Protein AF-V5GXL4-F1 (afdb_monomer)

Structure (mmCIF, N/CA/C/O backbone):
data_AF-V5GXL4-F1
#
_entry.id   AF-V5GXL4-F1
#
loop_
_atom_site.group_PDB
_atom_site.id
_atom_site.type_symbol
_atom_site.label_atom_id
_atom_site.label_alt_id
_atom_site.label_comp_id
_atom_site.label_asym_id
_atom_site.label_entity_id
_atom_site.label_seq_id
_atom_site.pdbx_PDB_ins_code
_atom_site.Cartn_x
_atom_site.Cartn_y
_atom_site.Cartn_z
_atom_site.occupancy
_atom_site.B_iso_or_equiv
_atom_site.auth_seq_id
_atom_site.auth_comp_id
_atom_site.auth_asym_id
_atom_site.auth_atom_id
_atom_site.pdbx_PDB_model_num
ATOM 1 N N . MET A 1 1 ? 7.550 2.258 -27.090 1.00 61.56 1 MET A N 1
ATOM 2 C CA . MET A 1 1 ? 8.839 1.876 -26.472 1.00 61.56 1 MET A CA 1
ATOM 3 C C . MET A 1 1 ? 8.806 1.934 -24.947 1.00 61.56 1 MET A C 1
ATOM 5 O O . MET A 1 1 ? 9.021 0.903 -24.336 1.00 61.56 1 MET A O 1
ATOM 9 N N . ARG A 1 2 ? 8.526 3.085 -24.304 1.00 78.75 2 ARG A N 1
ATOM 10 C CA . ARG A 1 2 ? 8.484 3.180 -22.824 1.00 78.75 2 ARG A CA 1
ATOM 11 C C . ARG A 1 2 ? 7.441 2.251 -22.180 1.00 78.75 2 ARG A C 1
ATOM 13 O O . ARG A 1 2 ? 7.779 1.531 -21.252 1.00 78.75 2 ARG A O 1
ATOM 20 N N . SER A 1 3 ? 6.201 2.265 -22.677 1.00 84.38 3 SER A N 1
ATOM 21 C CA . SER A 1 3 ? 5.115 1.413 -22.154 1.00 84.38 3 SER A CA 1
ATOM 22 C C . SER A 1 3 ? 5.429 -0.079 -22.329 1.00 84.38 3 SER A C 1
ATOM 24 O O . SER A 1 3 ? 5.328 -0.847 -21.379 1.00 84.38 3 SER A O 1
ATOM 26 N N . ASP A 1 4 ? 5.949 -0.453 -23.501 1.00 89.31 4 ASP A N 1
ATOM 27 C CA . ASP A 1 4 ? 6.330 -1.831 -23.844 1.00 89.31 4 ASP A CA 1
ATOM 28 C C . ASP A 1 4 ? 7.396 -2.415 -22.893 1.00 89.31 4 ASP A C 1
ATOM 30 O O . ASP A 1 4 ? 7.359 -3.599 -22.563 1.00 89.31 4 ASP A O 1
ATOM 34 N N . VAL A 1 5 ? 8.335 -1.589 -22.405 1.00 90.50 5 VAL A N 1
ATOM 35 C CA . VAL A 1 5 ? 9.338 -2.020 -21.411 1.00 90.50 5 VAL A CA 1
ATOM 36 C C . VAL A 1 5 ? 8.673 -2.358 -20.078 1.00 90.50 5 VAL A C 1
ATOM 38 O O . VAL A 1 5 ? 8.944 -3.415 -19.513 1.00 90.50 5 VAL A O 1
ATO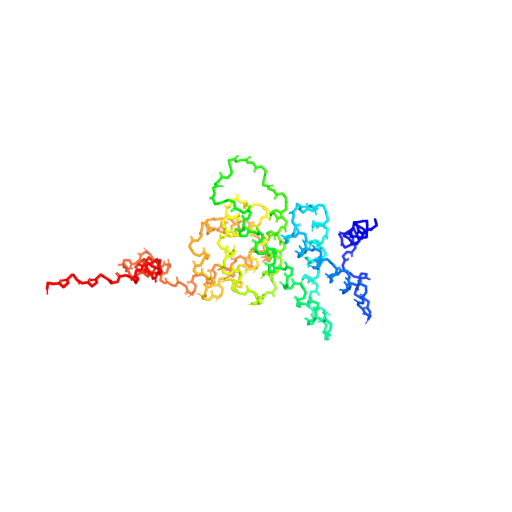M 41 N N . PHE A 1 6 ? 7.783 -1.495 -19.581 1.00 93.19 6 PHE A N 1
ATOM 42 C CA . PHE A 1 6 ? 7.044 -1.767 -18.345 1.00 93.19 6 PHE A CA 1
ATOM 43 C C . PHE A 1 6 ? 6.102 -2.960 -18.488 1.00 93.19 6 PHE A C 1
ATOM 45 O O . PHE A 1 6 ? 5.926 -3.712 -17.536 1.00 93.19 6 PHE A O 1
ATOM 52 N N . GLU A 1 7 ? 5.530 -3.168 -19.672 1.00 94.19 7 GLU A N 1
ATOM 53 C CA . GLU A 1 7 ? 4.708 -4.337 -19.969 1.00 94.19 7 GLU A CA 1
ATOM 54 C C . GLU A 1 7 ? 5.510 -5.634 -19.888 1.00 94.19 7 GLU A C 1
ATOM 56 O O . GLU A 1 7 ? 5.095 -6.565 -19.200 1.00 94.19 7 GLU A O 1
ATOM 61 N N . LEU A 1 8 ? 6.687 -5.674 -20.516 1.00 92.25 8 LEU A N 1
ATOM 62 C CA . LEU A 1 8 ? 7.580 -6.824 -20.433 1.00 92.25 8 LEU A CA 1
ATOM 63 C C . LEU A 1 8 ? 8.023 -7.089 -18.988 1.00 92.25 8 LEU A C 1
ATOM 65 O O . LEU A 1 8 ? 7.939 -8.223 -18.523 1.00 92.25 8 LEU A O 1
ATOM 69 N N . LEU A 1 9 ? 8.471 -6.055 -18.271 1.00 91.44 9 LEU A N 1
ATOM 70 C CA . LEU A 1 9 ? 8.929 -6.182 -16.885 1.00 91.44 9 LEU A CA 1
ATOM 71 C C . LEU A 1 9 ? 7.806 -6.666 -15.962 1.00 91.44 9 LEU A C 1
ATOM 73 O O . LEU A 1 9 ? 8.014 -7.599 -15.188 1.00 91.44 9 LEU A O 1
ATOM 77 N N . ALA A 1 10 ? 6.607 -6.092 -16.078 1.00 91.81 10 ALA A N 1
ATOM 78 C CA . ALA A 1 10 ? 5.455 -6.519 -15.295 1.00 91.81 10 ALA A CA 1
ATOM 79 C C . ALA A 1 10 ? 5.059 -7.967 -15.617 1.00 91.81 10 ALA A C 1
ATOM 81 O O . ALA A 1 10 ? 4.744 -8.735 -14.708 1.00 91.81 10 ALA A O 1
ATOM 82 N N . ALA A 1 11 ? 5.130 -8.378 -16.888 1.00 92.31 11 ALA A N 1
ATOM 83 C CA . ALA A 1 11 ? 4.867 -9.756 -17.291 1.00 92.31 11 ALA A CA 1
ATOM 84 C C . ALA A 1 11 ? 5.912 -10.740 -16.736 1.00 92.31 11 ALA A C 1
ATOM 86 O O . ALA A 1 11 ? 5.548 -11.843 -16.326 1.00 92.31 11 ALA A O 1
ATOM 87 N N . LEU A 1 12 ? 7.191 -10.353 -16.692 1.00 90.38 12 LEU A N 1
ATOM 88 C CA . LEU A 1 12 ? 8.258 -11.161 -16.093 1.00 90.38 12 LEU A CA 1
ATOM 89 C C . LEU A 1 12 ? 8.046 -11.336 -14.589 1.00 90.38 12 LEU A C 1
ATOM 91 O O . LEU A 1 12 ? 8.040 -12.468 -14.112 1.00 90.38 12 LEU A O 1
ATOM 95 N N . VAL A 1 13 ? 7.799 -10.243 -13.860 1.00 89.88 13 VAL A N 1
ATOM 96 C CA . VAL A 1 13 ? 7.528 -10.286 -12.414 1.00 89.88 13 VAL A CA 1
ATOM 97 C C . VAL A 1 13 ? 6.294 -11.132 -12.112 1.00 89.88 13 VAL A C 1
ATOM 99 O O . VAL A 1 13 ? 6.351 -12.019 -11.269 1.00 89.88 13 VAL A O 1
ATOM 102 N N . SER A 1 14 ? 5.207 -10.940 -12.861 1.00 89.75 14 SER A N 1
ATOM 103 C CA . SER A 1 14 ? 3.954 -11.677 -12.646 1.00 89.75 14 SER A CA 1
ATOM 104 C C . SER A 1 14 ? 4.083 -13.187 -12.879 1.00 89.75 14 SER A C 1
ATOM 106 O O . SER A 1 14 ? 3.336 -13.964 -12.293 1.00 89.75 14 SER A O 1
ATOM 108 N N . ARG A 1 15 ? 4.985 -13.620 -13.772 1.00 89.62 15 ARG A N 1
ATOM 109 C CA . ARG A 1 15 ? 5.119 -15.034 -14.173 1.00 89.62 15 ARG A CA 1
ATOM 110 C C . ARG A 1 15 ? 6.268 -15.768 -13.490 1.00 89.62 15 ARG A C 1
ATOM 112 O O . ARG A 1 15 ? 6.184 -16.981 -13.334 1.00 89.62 15 ARG A O 1
ATOM 119 N N . ILE A 1 16 ? 7.351 -15.063 -13.171 1.00 86.56 16 ILE A N 1
ATOM 120 C CA . ILE A 1 16 ? 8.633 -15.640 -12.725 1.00 86.56 16 ILE A CA 1
ATOM 121 C C . ILE A 1 16 ? 9.023 -15.113 -11.326 1.00 86.56 16 ILE A C 1
ATOM 123 O O . ILE A 1 16 ? 9.933 -15.643 -10.687 1.00 86.56 16 ILE A O 1
ATOM 127 N N . GLY A 1 17 ? 8.327 -14.094 -10.810 1.00 83.06 17 GLY A N 1
ATOM 128 C CA . GLY A 1 17 ? 8.673 -13.409 -9.564 1.00 83.06 17 GLY A CA 1
ATOM 129 C C . GLY A 1 17 ? 9.867 -12.469 -9.736 1.00 83.06 17 GLY A C 1
ATOM 130 O O . GLY A 1 17 ? 10.192 -12.063 -10.849 1.00 83.06 17 GLY A O 1
ATOM 131 N N . THR A 1 18 ? 10.539 -12.123 -8.639 1.00 78.56 18 THR A N 1
ATOM 132 C CA . THR A 1 18 ? 11.726 -11.240 -8.617 1.00 78.56 18 THR A CA 1
ATOM 133 C C . THR A 1 18 ? 13.054 -12.003 -8.625 1.00 78.56 18 THR A C 1
ATOM 135 O O . THR A 1 18 ? 14.118 -11.395 -8.681 1.00 78.56 18 THR A O 1
ATOM 138 N N . SER A 1 19 ? 13.012 -13.339 -8.640 1.00 74.50 19 SER A N 1
ATOM 139 C CA . SER A 1 19 ? 14.191 -14.221 -8.578 1.00 74.50 19 SER A CA 1
ATOM 140 C C . SER A 1 19 ? 15.217 -13.983 -9.695 1.00 74.50 19 SER A C 1
ATOM 142 O O . SER A 1 19 ? 16.416 -14.102 -9.472 1.00 74.50 19 SER A O 1
ATOM 144 N N . TRP A 1 20 ? 14.761 -13.605 -10.893 1.00 71.25 20 TRP A N 1
ATOM 145 C CA . TRP A 1 20 ? 15.622 -13.260 -12.031 1.00 71.25 20 TRP A CA 1
ATOM 146 C C . TRP A 1 20 ? 16.310 -11.897 -11.876 1.00 71.25 20 TRP A C 1
ATOM 148 O O . TRP A 1 20 ? 17.285 -11.614 -12.569 1.00 71.25 20 TRP A O 1
ATOM 158 N N . ALA A 1 21 ? 15.765 -11.040 -11.015 1.00 64.69 21 ALA A N 1
ATOM 159 C CA . ALA A 1 21 ? 16.149 -9.646 -10.858 1.00 64.69 21 ALA A CA 1
ATOM 160 C C . ALA A 1 21 ? 17.167 -9.456 -9.712 1.00 64.69 21 ALA A C 1
ATOM 162 O O . ALA A 1 21 ? 17.914 -8.479 -9.720 1.00 64.69 21 ALA A O 1
ATOM 163 N N . LEU A 1 22 ? 17.228 -10.425 -8.789 1.00 59.62 22 LEU A N 1
ATOM 164 C CA . LEU A 1 22 ? 18.132 -10.499 -7.634 1.00 59.62 22 LEU A CA 1
ATOM 165 C C . LEU A 1 22 ? 19.479 -11.148 -8.010 1.00 59.62 22 LEU A C 1
ATOM 167 O O . LEU A 1 22 ? 19.848 -12.224 -7.536 1.00 59.62 22 LEU A O 1
ATOM 171 N N . THR A 1 23 ? 20.190 -10.529 -8.952 1.00 60.34 23 THR A N 1
ATOM 172 C CA . THR A 1 23 ? 21.571 -10.911 -9.320 1.00 60.34 23 THR A CA 1
ATOM 173 C C . THR A 1 23 ? 22.572 -10.170 -8.430 1.00 60.34 23 THR A C 1
ATOM 175 O O . THR A 1 23 ? 22.234 -9.095 -7.962 1.00 60.34 23 THR A O 1
ATOM 178 N N . PRO A 1 24 ? 23.819 -10.639 -8.232 1.00 52.56 24 PRO A N 1
ATOM 179 C CA . PRO A 1 24 ? 24.784 -9.988 -7.330 1.00 52.56 24 PRO A CA 1
ATOM 180 C C . PRO A 1 24 ? 25.055 -8.491 -7.591 1.00 52.56 24 PRO A C 1
ATOM 182 O O . PRO A 1 24 ? 25.569 -7.818 -6.701 1.00 52.56 24 PRO A O 1
ATOM 185 N N . ASP A 1 25 ? 24.698 -7.963 -8.768 1.00 62.56 25 ASP A N 1
ATOM 186 C CA . ASP A 1 25 ? 24.796 -6.534 -9.084 1.00 62.56 25 ASP A CA 1
ATOM 187 C C . ASP A 1 25 ? 23.486 -5.737 -8.857 1.00 62.56 25 ASP A C 1
ATOM 189 O O . ASP A 1 25 ? 23.553 -4.508 -8.795 1.00 62.56 25 ASP A O 1
ATOM 193 N N . ASP A 1 26 ? 22.313 -6.390 -8.737 1.00 67.19 26 ASP A N 1
ATOM 194 C CA . ASP A 1 26 ? 20.938 -5.850 -8.539 1.00 67.19 26 ASP A CA 1
ATOM 195 C C . ASP A 1 26 ? 20.529 -4.641 -9.423 1.00 67.19 26 ASP A C 1
ATOM 197 O O . ASP A 1 26 ? 19.468 -4.027 -9.260 1.00 67.19 26 ASP A O 1
ATOM 201 N N . GLU A 1 27 ? 21.366 -4.270 -10.389 1.00 72.94 27 GLU A N 1
ATOM 202 C CA . GLU A 1 27 ? 21.324 -2.985 -11.080 1.00 72.94 27 GLU A CA 1
ATOM 203 C C . GLU A 1 27 ? 20.124 -2.836 -12.031 1.00 72.94 27 GLU A C 1
ATOM 205 O O . GLU A 1 27 ? 19.475 -1.783 -11.997 1.00 72.94 27 GLU A O 1
ATOM 210 N N . PRO A 1 28 ? 19.733 -3.864 -12.815 1.00 77.81 28 PRO A N 1
ATOM 211 C CA . PRO A 1 28 ? 18.550 -3.782 -13.670 1.00 77.81 28 PRO A CA 1
ATOM 212 C C . PRO A 1 28 ? 17.245 -3.672 -12.873 1.00 77.81 28 PRO A C 1
ATOM 214 O O . PRO A 1 28 ? 16.351 -2.916 -13.259 1.00 77.81 28 PRO A O 1
ATOM 217 N N . TRP A 1 29 ? 17.140 -4.387 -11.748 1.00 80.50 29 TRP A N 1
ATOM 218 C CA . TRP A 1 29 ? 15.956 -4.361 -10.886 1.00 80.50 29 TRP A CA 1
ATOM 219 C C . TRP A 1 29 ? 15.800 -3.013 -10.188 1.00 80.50 29 TRP A C 1
ATOM 221 O O . TRP A 1 29 ? 14.750 -2.376 -10.276 1.00 80.50 29 TRP A O 1
ATOM 231 N N . ALA A 1 30 ? 16.875 -2.523 -9.566 1.00 81.31 30 ALA A N 1
ATOM 232 C CA . ALA A 1 30 ? 16.874 -1.224 -8.906 1.00 81.31 30 ALA A CA 1
ATOM 233 C C . ALA A 1 30 ? 16.546 -0.080 -9.883 1.00 81.31 30 ALA A C 1
ATOM 235 O O . ALA A 1 30 ? 15.861 0.881 -9.512 1.00 81.31 30 ALA A O 1
ATOM 236 N N . LEU A 1 31 ? 17.002 -0.181 -11.139 1.00 84.19 31 LEU A N 1
ATOM 237 C CA . LEU A 1 31 ? 16.656 0.768 -12.194 1.00 84.19 31 LEU A CA 1
ATOM 238 C C . LEU A 1 31 ? 15.179 0.668 -12.593 1.00 84.19 31 LEU A C 1
ATOM 240 O O . LEU A 1 31 ? 14.519 1.702 -12.683 1.00 84.19 31 LEU A O 1
ATOM 244 N N . ALA A 1 32 ? 14.651 -0.543 -12.793 1.00 88.25 32 ALA A N 1
ATOM 245 C CA . ALA A 1 32 ? 13.243 -0.763 -13.123 1.00 88.25 32 ALA A CA 1
ATOM 246 C C . ALA A 1 32 ? 12.310 -0.175 -12.053 1.00 88.25 32 ALA A C 1
ATOM 248 O O . ALA A 1 32 ? 11.405 0.594 -12.377 1.00 88.25 32 ALA A O 1
ATOM 249 N N . VAL A 1 33 ? 12.585 -0.461 -10.778 1.00 89.31 33 VAL A N 1
ATOM 250 C CA . VAL A 1 33 ? 11.821 0.063 -9.637 1.00 89.31 33 VAL A CA 1
ATOM 251 C C . VAL A 1 33 ? 11.970 1.583 -9.522 1.00 89.31 33 VAL A C 1
ATOM 253 O O . VAL A 1 33 ? 10.981 2.288 -9.337 1.00 89.31 33 VAL A O 1
ATOM 256 N N . SER A 1 34 ? 13.180 2.123 -9.711 1.00 89.50 34 SER A N 1
ATOM 257 C CA . SER A 1 34 ? 13.399 3.577 -9.721 1.00 89.50 34 SER A CA 1
ATOM 258 C C . SER A 1 34 ? 12.607 4.282 -10.824 1.00 89.50 34 SER A C 1
ATOM 260 O O . SER A 1 34 ? 12.032 5.341 -10.581 1.00 89.50 34 SER A O 1
ATOM 262 N N . LEU A 1 35 ? 12.586 3.722 -12.037 1.00 91.94 35 LEU A N 1
ATOM 263 C CA . LEU A 1 35 ? 11.834 4.280 -13.160 1.00 91.94 35 LEU A CA 1
ATOM 264 C C . LEU A 1 35 ? 10.327 4.167 -12.925 1.00 91.94 35 LEU A C 1
ATOM 266 O O . LEU A 1 35 ? 9.616 5.134 -13.179 1.00 91.94 35 LEU A O 1
ATOM 270 N N . ALA A 1 36 ? 9.850 3.038 -12.393 1.00 94.44 36 ALA A N 1
ATOM 271 C CA . ALA A 1 36 ? 8.449 2.860 -12.017 1.00 94.44 36 ALA A CA 1
ATOM 272 C C . ALA A 1 36 ? 8.006 3.900 -10.976 1.00 94.44 36 ALA A C 1
ATOM 274 O O . ALA A 1 36 ? 6.965 4.526 -11.146 1.00 94.44 36 ALA A O 1
ATOM 275 N N . ALA A 1 37 ? 8.819 4.139 -9.943 1.00 94.44 37 ALA A N 1
ATOM 276 C CA . ALA A 1 37 ? 8.534 5.130 -8.908 1.00 94.44 37 ALA A CA 1
ATOM 277 C C . ALA A 1 37 ? 8.433 6.557 -9.477 1.00 94.44 37 ALA A C 1
ATOM 279 O O . ALA A 1 37 ? 7.493 7.293 -9.175 1.00 94.44 37 ALA A O 1
A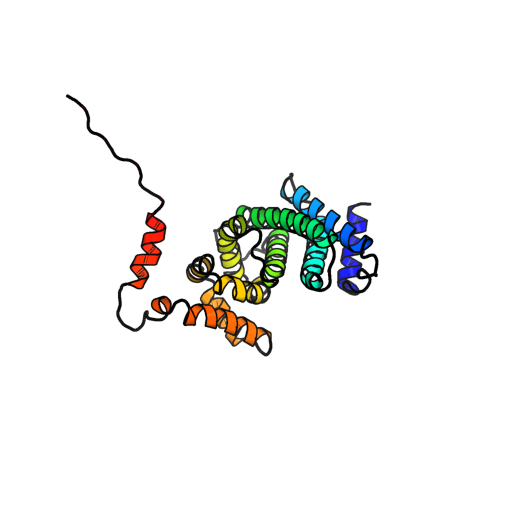TOM 280 N N . VAL A 1 38 ? 9.373 6.941 -10.349 1.00 93.38 38 VAL A N 1
ATOM 281 C CA . VAL A 1 38 ? 9.331 8.245 -11.030 1.00 93.38 38 VAL A CA 1
ATOM 282 C C . VAL A 1 38 ? 8.093 8.356 -11.917 1.00 93.38 38 VAL A C 1
ATOM 284 O O . VAL A 1 38 ? 7.431 9.390 -11.896 1.00 93.38 38 VAL A O 1
ATOM 287 N N . GLU A 1 39 ? 7.764 7.304 -12.667 1.00 94.88 39 GLU A N 1
ATOM 288 C CA . GLU A 1 39 ? 6.604 7.305 -13.553 1.00 94.88 39 GLU A CA 1
ATOM 289 C C . GLU A 1 39 ? 5.299 7.452 -12.775 1.00 94.88 39 GLU A C 1
ATOM 291 O O . GLU A 1 39 ? 4.479 8.287 -13.137 1.00 94.88 39 GLU A O 1
ATOM 296 N N . VAL A 1 40 ? 5.132 6.713 -11.673 1.00 95.88 40 VAL A N 1
ATOM 297 C CA . VAL A 1 40 ? 3.965 6.833 -10.788 1.00 95.88 40 VAL A CA 1
ATOM 298 C C . VAL A 1 40 ? 3.789 8.267 -10.320 1.00 95.88 40 VAL A C 1
ATOM 300 O O . VAL A 1 40 ? 2.708 8.836 -10.467 1.00 95.88 40 VAL A O 1
ATOM 303 N N . ARG A 1 41 ? 4.862 8.871 -9.804 1.00 94.25 41 ARG A N 1
ATOM 304 C CA . ARG A 1 41 ? 4.815 10.243 -9.310 1.00 94.25 41 ARG A CA 1
ATOM 305 C C . ARG A 1 41 ? 4.422 11.219 -10.420 1.00 94.25 41 ARG A C 1
ATOM 307 O O . ARG A 1 41 ? 3.512 12.014 -10.232 1.00 94.25 41 ARG A O 1
ATOM 314 N N . VAL A 1 42 ? 5.043 11.116 -11.595 1.00 92.56 42 VAL A N 1
ATOM 315 C CA . VAL A 1 42 ? 4.748 11.994 -12.739 1.00 92.56 42 VAL A CA 1
ATOM 316 C C . VAL A 1 42 ? 3.313 11.809 -13.246 1.00 92.56 42 VAL A C 1
ATOM 318 O O . VAL A 1 42 ? 2.618 12.795 -13.471 1.00 92.56 42 VAL A O 1
ATOM 321 N N . GLN A 1 43 ? 2.846 10.571 -13.413 1.00 93.62 43 GLN A N 1
ATOM 322 C CA . GLN A 1 43 ? 1.501 10.286 -13.924 1.00 93.62 43 GLN A CA 1
ATOM 323 C C . GLN A 1 43 ? 0.399 10.746 -12.961 1.00 93.62 43 GLN A C 1
ATOM 325 O O . GLN A 1 43 ? -0.653 11.185 -13.416 1.00 93.62 43 GLN A O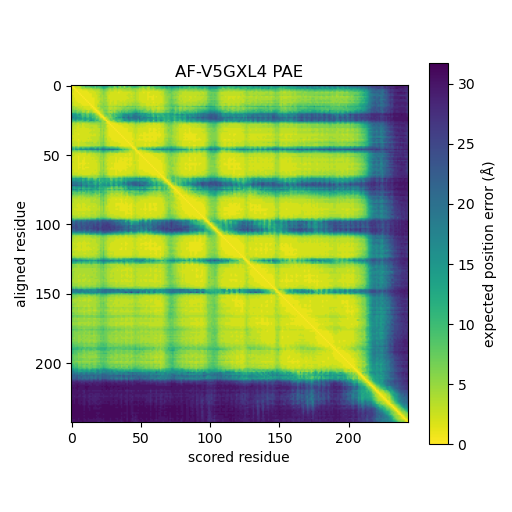 1
ATOM 330 N N . LEU A 1 44 ? 0.628 10.657 -11.646 1.00 92.88 44 LEU A N 1
ATOM 331 C CA . LEU A 1 44 ? -0.340 11.099 -10.637 1.00 92.88 44 LEU A CA 1
ATOM 332 C C . LEU A 1 44 ? -0.287 12.612 -10.368 1.00 92.88 44 LEU A C 1
ATOM 334 O O . LEU A 1 44 ? -1.298 13.188 -9.974 1.00 92.88 44 LEU A O 1
ATOM 338 N N . GLU A 1 45 ? 0.858 13.268 -10.581 1.00 86.00 45 GLU A N 1
ATOM 339 C CA . GLU A 1 45 ? 1.004 14.724 -10.420 1.00 86.00 45 GLU A CA 1
ATOM 340 C C . GLU A 1 45 ? 0.493 15.519 -11.637 1.00 86.00 45 GLU A C 1
ATOM 342 O O . GLU A 1 45 ? 0.037 16.654 -11.478 1.00 86.00 45 GLU A O 1
ATOM 347 N N . PHE A 1 46 ? 0.562 14.959 -12.852 1.00 77.06 46 PHE A N 1
ATOM 348 C CA . PHE A 1 46 ? 0.337 15.715 -14.087 1.00 77.06 46 PHE A CA 1
ATOM 349 C C . PHE A 1 46 ? -0.714 15.083 -15.014 1.00 77.06 46 PHE A C 1
ATOM 351 O O . PHE A 1 46 ? -0.454 14.117 -15.726 1.00 77.06 46 PHE A O 1
ATOM 358 N N . GLY A 1 47 ? -1.873 15.739 -15.126 1.00 71.69 47 GLY A N 1
ATOM 359 C CA . GLY A 1 47 ? -2.830 15.527 -16.219 1.00 71.69 47 GLY A CA 1
ATOM 360 C C . GLY A 1 47 ? -3.711 14.279 -16.090 1.00 71.69 47 GLY A C 1
ATOM 361 O O . GLY A 1 47 ? -4.108 13.893 -14.996 1.00 71.69 47 GLY A O 1
ATOM 362 N N . LYS A 1 48 ? -4.096 13.699 -17.237 1.00 84.69 48 LYS A N 1
ATOM 363 C CA . LYS A 1 48 ? -4.888 12.462 -17.309 1.00 84.69 48 LYS A CA 1
ATOM 364 C C . LYS A 1 48 ? -3.922 11.268 -17.319 1.00 84.69 48 LYS A C 1
ATOM 366 O O . LYS A 1 48 ? -3.218 11.119 -18.320 1.00 84.69 48 LYS A O 1
ATOM 371 N N . PRO A 1 49 ? -3.891 10.434 -16.267 1.00 89.75 49 PRO A N 1
ATOM 372 C CA . PRO A 1 49 ? -2.911 9.364 -16.163 1.00 89.75 49 PRO A CA 1
ATOM 373 C C . PRO A 1 49 ? -3.125 8.280 -17.222 1.00 89.75 49 PRO A C 1
ATOM 375 O O . PRO A 1 49 ? -4.259 7.904 -17.540 1.00 89.75 49 PRO A O 1
ATOM 378 N N . ASP A 1 50 ? -2.024 7.725 -17.724 1.00 93.00 50 ASP A N 1
ATOM 379 C CA . ASP A 1 50 ? -2.037 6.448 -18.435 1.00 93.00 50 ASP A CA 1
ATOM 380 C C . ASP A 1 50 ? -2.243 5.319 -17.415 1.00 93.00 50 ASP A C 1
ATOM 382 O O . ASP A 1 50 ? -1.302 4.828 -16.786 1.00 93.00 50 ASP A O 1
ATOM 386 N N . VAL A 1 51 ? -3.507 4.923 -17.236 1.00 92.81 51 VAL A N 1
ATOM 387 C CA . VAL A 1 51 ? -3.916 3.887 -16.274 1.00 92.81 51 VAL A CA 1
ATOM 388 C C . VAL A 1 51 ? -3.167 2.581 -16.524 1.00 92.81 51 VAL A C 1
ATOM 390 O O . VAL A 1 51 ? -2.698 1.946 -15.585 1.00 92.81 51 VAL A O 1
ATOM 393 N N . ALA A 1 52 ? -2.999 2.183 -17.785 1.00 93.12 52 ALA A N 1
ATOM 394 C CA . ALA A 1 52 ? -2.373 0.910 -18.112 1.00 93.12 52 ALA A CA 1
ATOM 395 C C . ALA A 1 52 ? -0.875 0.917 -17.760 1.00 93.12 52 ALA A C 1
ATOM 397 O O . ALA A 1 52 ? -0.333 -0.106 -17.335 1.00 93.12 52 ALA A O 1
ATOM 398 N N . LEU A 1 53 ? -0.192 2.049 -17.933 1.00 94.44 53 LEU A N 1
ATOM 399 C CA . LEU A 1 53 ? 1.186 2.223 -17.477 1.00 94.44 53 LEU A CA 1
ATOM 400 C C . LEU A 1 53 ? 1.275 2.207 -15.946 1.00 94.44 53 LEU A C 1
ATOM 402 O O . LEU A 1 53 ? 2.103 1.481 -15.399 1.00 94.44 53 LEU A O 1
ATOM 406 N N . LEU A 1 54 ? 0.390 2.937 -15.260 1.00 95.44 54 LEU A N 1
ATOM 407 C CA . LEU A 1 54 ? 0.355 2.989 -13.797 1.00 95.44 54 LEU A CA 1
ATOM 408 C C . LEU A 1 54 ? 0.162 1.613 -13.164 1.00 95.44 54 LEU A C 1
ATOM 410 O O . LEU A 1 54 ? 0.901 1.274 -12.247 1.00 95.44 54 LEU A O 1
ATOM 414 N N . LEU A 1 55 ? -0.755 0.793 -13.684 1.00 95.12 55 LEU A N 1
ATOM 415 C CA . LEU A 1 55 ? -0.971 -0.566 -13.176 1.00 95.12 55 LEU A CA 1
ATOM 416 C C . LEU A 1 55 ? 0.295 -1.431 -13.279 1.00 95.12 55 LEU A C 1
ATOM 418 O O . LEU A 1 55 ? 0.618 -2.174 -12.354 1.00 95.12 55 LEU A O 1
ATOM 422 N N . ARG A 1 56 ? 1.053 -1.303 -14.376 1.00 95.75 56 ARG A N 1
ATOM 423 C CA . ARG A 1 56 ? 2.332 -2.011 -14.553 1.00 95.75 56 ARG A CA 1
ATOM 424 C C . ARG A 1 56 ? 3.393 -1.493 -13.586 1.00 95.75 56 ARG A C 1
ATOM 426 O O . ARG A 1 56 ? 4.124 -2.289 -13.007 1.00 95.75 56 ARG A O 1
ATOM 433 N N . CYS A 1 57 ? 3.468 -0.178 -13.383 1.00 96.00 57 CYS A N 1
ATOM 434 C CA . CYS A 1 57 ? 4.392 0.411 -12.418 1.00 96.00 57 CYS A CA 1
ATOM 435 C C . CYS A 1 57 ? 4.050 0.008 -10.977 1.00 96.00 57 CYS A C 1
ATOM 437 O O . CYS A 1 57 ? 4.957 -0.355 -10.236 1.00 96.00 57 CYS A O 1
ATOM 439 N N . PHE A 1 58 ? 2.770 0.006 -10.592 1.00 95.81 58 PHE A N 1
ATOM 440 C CA . PHE A 1 58 ? 2.322 -0.452 -9.274 1.00 95.81 58 PHE A CA 1
ATOM 441 C C . PHE A 1 58 ? 2.721 -1.901 -9.017 1.00 95.81 58 PHE A C 1
ATOM 443 O O . PHE A 1 58 ? 3.262 -2.184 -7.956 1.00 95.81 58 PHE A O 1
ATOM 450 N N . LEU A 1 59 ? 2.578 -2.783 -10.009 1.00 93.69 59 LEU A N 1
ATOM 451 C CA . LEU A 1 59 ? 3.011 -4.175 -9.890 1.00 93.69 59 LEU A CA 1
ATOM 452 C C . LEU A 1 59 ? 4.515 -4.301 -9.598 1.00 93.69 59 LEU A C 1
ATOM 454 O O . LEU A 1 59 ? 4.922 -5.111 -8.767 1.00 93.69 59 LEU A O 1
ATOM 458 N N . LEU A 1 60 ? 5.351 -3.488 -10.252 1.00 92.50 60 LEU A N 1
ATOM 459 C CA . LEU A 1 60 ? 6.793 -3.475 -9.984 1.00 92.50 60 LEU A CA 1
ATOM 460 C C . LEU A 1 60 ? 7.117 -2.943 -8.582 1.00 92.50 60 LEU A C 1
ATOM 462 O O . LEU A 1 60 ? 8.031 -3.455 -7.939 1.00 92.50 60 LEU A O 1
ATOM 466 N N . LEU A 1 61 ? 6.383 -1.930 -8.111 1.00 92.56 61 LEU A N 1
ATOM 467 C CA . LEU A 1 61 ? 6.559 -1.378 -6.767 1.00 92.56 61 LEU A CA 1
ATOM 468 C C . LEU A 1 61 ? 6.108 -2.361 -5.679 1.00 92.56 61 LEU A C 1
ATOM 470 O O . LEU A 1 61 ? 6.834 -2.534 -4.709 1.00 92.56 61 LEU A O 1
ATOM 474 N N . GLU A 1 62 ? 4.972 -3.041 -5.853 1.00 90.81 62 GLU A N 1
ATOM 475 C CA . GLU A 1 62 ? 4.500 -4.099 -4.944 1.00 90.81 62 GLU A CA 1
ATOM 476 C C . GLU A 1 62 ? 5.544 -5.212 -4.809 1.00 90.81 62 GLU A C 1
ATOM 478 O O . GLU A 1 62 ? 5.958 -5.549 -3.703 1.00 90.81 62 GLU A O 1
ATOM 483 N N . ALA A 1 63 ? 6.052 -5.717 -5.935 1.00 88.62 63 ALA A N 1
ATOM 484 C CA . ALA A 1 63 ? 7.080 -6.754 -5.931 1.00 88.62 63 ALA A CA 1
ATOM 485 C C . ALA A 1 63 ? 8.387 -6.291 -5.262 1.00 88.62 63 ALA A C 1
ATOM 487 O O . ALA A 1 63 ? 9.086 -7.083 -4.629 1.00 88.62 63 ALA A O 1
ATOM 488 N N . ALA A 1 64 ? 8.728 -5.005 -5.385 1.00 85.50 64 ALA A N 1
ATOM 489 C CA . ALA A 1 64 ? 9.881 -4.429 -4.702 1.00 85.50 64 ALA A CA 1
ATOM 490 C C . ALA A 1 64 ? 9.669 -4.309 -3.186 1.00 85.50 64 ALA A C 1
ATOM 492 O O . ALA A 1 64 ? 10.625 -4.491 -2.436 1.00 85.50 64 ALA A O 1
ATOM 493 N N . LEU A 1 65 ? 8.443 -4.014 -2.741 1.00 85.19 65 LEU A N 1
ATOM 494 C CA . LEU A 1 65 ? 8.078 -3.946 -1.325 1.00 85.19 65 LEU A CA 1
ATOM 495 C C . LEU A 1 65 ? 8.093 -5.334 -0.678 1.00 85.19 65 LEU A C 1
ATOM 497 O O . LEU A 1 65 ? 8.664 -5.489 0.396 1.00 85.19 65 LEU A O 1
ATOM 501 N N . GLU A 1 66 ? 7.549 -6.349 -1.353 1.00 81.81 66 GLU A N 1
ATOM 502 C CA . GLU A 1 66 ? 7.574 -7.739 -0.879 1.00 81.81 66 GLU A CA 1
ATOM 503 C C . GLU A 1 66 ? 9.008 -8.287 -0.759 1.00 81.81 66 GLU A C 1
ATOM 505 O O . GLU A 1 66 ? 9.334 -8.966 0.212 1.00 81.81 66 GLU A O 1
ATOM 510 N N . GLY A 1 67 ? 9.889 -7.950 -1.707 1.00 73.00 67 GLY A N 1
ATOM 511 C CA . GLY A 1 67 ? 11.301 -8.358 -1.703 1.00 73.00 67 GLY A CA 1
ATOM 512 C C . GLY A 1 67 ? 12.247 -7.438 -0.919 1.00 73.00 67 GLY A C 1
ATOM 513 O O . GLY A 1 67 ? 13.463 -7.623 -0.977 1.00 73.00 67 GLY A O 1
ATOM 514 N N . ALA A 1 68 ? 11.739 -6.422 -0.211 1.00 65.81 68 ALA A N 1
ATOM 515 C CA . ALA A 1 68 ? 12.571 -5.365 0.377 1.00 65.81 68 ALA A CA 1
ATOM 516 C C . ALA A 1 68 ? 13.529 -5.854 1.481 1.00 65.81 68 ALA A C 1
ATOM 518 O O . ALA A 1 68 ? 14.528 -5.190 1.763 1.00 65.81 68 ALA A O 1
ATOM 519 N N . HIS A 1 69 ? 13.238 -7.007 2.089 1.00 60.03 69 HIS A N 1
ATOM 520 C CA . HIS A 1 69 ? 14.014 -7.591 3.185 1.00 60.03 69 HIS A CA 1
ATOM 521 C C . HIS A 1 69 ? 15.383 -8.137 2.737 1.00 60.03 69 HIS A C 1
ATOM 523 O O . HIS A 1 69 ? 16.304 -8.205 3.550 1.00 60.03 69 HIS A O 1
ATOM 529 N N . ASP A 1 70 ? 15.539 -8.468 1.450 1.00 56.25 70 ASP A N 1
ATOM 530 C CA . ASP A 1 70 ? 16.744 -9.119 0.909 1.00 56.25 70 ASP A CA 1
ATOM 531 C C . ASP A 1 70 ? 17.806 -8.132 0.402 1.00 56.25 70 ASP A C 1
ATOM 533 O O . ASP A 1 70 ? 18.916 -8.506 0.019 1.00 56.25 70 ASP A O 1
ATOM 537 N N . LEU A 1 71 ? 17.497 -6.840 0.411 1.00 55.78 71 LEU A N 1
ATOM 538 C CA . LEU A 1 71 ? 18.367 -5.809 -0.128 1.00 55.78 71 LEU A CA 1
ATOM 539 C C . LEU A 1 71 ? 19.225 -5.234 1.027 1.00 55.78 71 LEU A C 1
ATOM 541 O O . LEU A 1 71 ? 18.729 -4.968 2.116 1.00 55.78 71 LEU A O 1
ATOM 545 N N . THR A 1 72 ? 20.540 -5.053 0.847 1.00 51.72 72 THR A N 1
ATOM 546 C CA . THR A 1 72 ? 21.478 -4.761 1.973 1.00 51.72 72 THR A CA 1
ATOM 547 C C . THR A 1 72 ? 22.427 -3.568 1.749 1.00 51.72 72 THR A C 1
ATOM 549 O O . THR A 1 72 ? 23.376 -3.360 2.501 1.00 51.72 72 THR A O 1
ATOM 552 N N . SER A 1 73 ? 22.184 -2.723 0.740 1.00 56.12 73 SER A N 1
ATOM 553 C CA . SER A 1 73 ? 23.188 -1.761 0.233 1.00 56.12 73 SER A CA 1
ATOM 554 C C . SER A 1 73 ? 22.790 -0.277 0.313 1.00 56.12 73 SER A C 1
ATOM 556 O O . SER A 1 73 ? 21.620 0.059 0.329 1.00 56.12 73 SER A O 1
ATOM 558 N N . LYS A 1 74 ? 23.744 0.667 0.208 1.00 58.00 74 LYS A N 1
ATOM 559 C CA . LYS A 1 74 ? 23.501 2.134 0.076 1.00 58.00 74 LYS A CA 1
ATOM 560 C C . LYS A 1 74 ? 22.501 2.513 -1.039 1.00 58.00 74 LYS A C 1
ATOM 562 O O . LYS A 1 74 ? 21.829 3.539 -0.944 1.00 58.00 74 LYS A O 1
ATOM 567 N N . ARG A 1 75 ? 22.384 1.681 -2.082 1.00 60.47 75 ARG A N 1
ATOM 568 C CA . ARG A 1 75 ? 21.376 1.820 -3.149 1.00 60.47 75 ARG A CA 1
ATOM 569 C C . ARG A 1 75 ? 19.946 1.631 -2.636 1.00 60.47 75 ARG A C 1
ATOM 571 O O . ARG A 1 75 ? 19.060 2.301 -3.150 1.00 60.47 75 ARG A O 1
ATOM 578 N N . LEU A 1 76 ? 19.727 0.830 -1.588 1.00 62.62 76 LEU A N 1
ATOM 579 C CA . LEU A 1 76 ? 18.420 0.723 -0.939 1.00 62.62 76 LEU A CA 1
ATOM 580 C C . LEU A 1 76 ? 17.930 2.048 -0.407 1.00 62.62 76 LEU A C 1
ATOM 582 O O . LEU A 1 76 ? 16.763 2.345 -0.566 1.00 62.62 76 LEU A O 1
ATOM 586 N N . LEU A 1 77 ? 18.791 2.836 0.235 1.00 65.25 77 LEU A N 1
ATOM 587 C CA . LEU A 1 77 ? 18.369 4.120 0.792 1.00 65.25 77 LEU A CA 1
ATOM 588 C C . LEU A 1 77 ? 17.880 5.063 -0.313 1.00 65.25 77 LEU A C 1
ATOM 590 O O . LEU A 1 77 ? 16.870 5.738 -0.144 1.00 65.25 77 LEU A O 1
ATOM 594 N N . GLN A 1 78 ? 18.560 5.071 -1.464 1.00 71.44 78 GLN A N 1
ATOM 595 C CA . GLN A 1 78 ? 18.138 5.862 -2.624 1.00 71.44 78 GLN A CA 1
ATOM 596 C C . GLN A 1 78 ? 16.865 5.308 -3.270 1.00 71.44 78 GLN A C 1
ATOM 598 O O . GLN A 1 78 ? 15.980 6.077 -3.640 1.00 71.44 78 GLN A O 1
ATOM 603 N N . LEU A 1 79 ? 16.770 3.983 -3.401 1.00 78.12 79 LEU A N 1
ATOM 604 C CA . LEU A 1 79 ? 15.599 3.311 -3.951 1.00 78.12 79 LEU A CA 1
ATOM 605 C C . LEU A 1 79 ? 14.375 3.537 -3.061 1.00 78.12 79 LEU A C 1
ATOM 607 O O . LEU A 1 79 ? 13.329 3.940 -3.550 1.00 78.12 79 LEU A O 1
ATOM 611 N N . ARG A 1 80 ? 14.547 3.371 -1.751 1.00 78.44 80 ARG A N 1
ATOM 612 C CA . ARG A 1 80 ? 13.546 3.615 -0.717 1.00 78.44 80 ARG A CA 1
ATOM 613 C C . ARG A 1 80 ? 13.048 5.050 -0.761 1.00 78.44 80 ARG A C 1
ATOM 615 O O . ARG A 1 80 ? 11.845 5.231 -0.799 1.00 78.44 80 ARG A O 1
ATOM 622 N N . GLY A 1 81 ? 13.937 6.043 -0.844 1.00 84.00 81 GLY A N 1
ATOM 623 C CA . GLY A 1 81 ? 13.517 7.442 -0.980 1.00 84.00 81 GLY A CA 1
ATOM 624 C C . GLY A 1 81 ? 12.632 7.673 -2.211 1.00 84.00 81 GLY A C 1
ATOM 625 O O . GLY A 1 81 ? 11.575 8.281 -2.106 1.00 84.00 81 GLY A O 1
ATOM 626 N N . ARG A 1 82 ? 12.998 7.101 -3.367 1.00 87.81 82 ARG A N 1
ATOM 627 C CA . ARG A 1 82 ? 12.179 7.200 -4.590 1.00 87.81 82 ARG A CA 1
ATOM 628 C C . ARG A 1 82 ? 10.830 6.494 -4.463 1.00 87.81 82 ARG A C 1
ATOM 630 O O . ARG A 1 82 ? 9.826 7.016 -4.936 1.00 87.81 82 ARG A O 1
ATOM 637 N N . VAL A 1 83 ? 10.809 5.306 -3.862 1.00 89.31 83 VAL A N 1
ATOM 638 C CA . VAL A 1 83 ? 9.573 4.553 -3.615 1.00 89.31 83 VAL A CA 1
ATOM 639 C C . VAL A 1 83 ? 8.683 5.308 -2.625 1.00 89.31 83 VAL A C 1
ATOM 641 O O . VAL A 1 83 ? 7.484 5.403 -2.855 1.00 89.31 83 VAL A O 1
ATOM 644 N N . GLU A 1 84 ? 9.251 5.917 -1.582 1.00 89.94 84 GLU A N 1
ATOM 645 C CA . GLU A 1 84 ? 8.526 6.770 -0.633 1.00 89.94 84 GLU A CA 1
ATOM 646 C C . GLU A 1 84 ? 7.932 8.009 -1.322 1.00 89.94 84 GLU A C 1
ATOM 648 O O . GLU A 1 84 ? 6.760 8.312 -1.108 1.00 89.94 84 GLU A O 1
ATOM 653 N N . ASP A 1 85 ? 8.662 8.673 -2.221 1.00 92.19 85 ASP A N 1
ATOM 654 C CA . ASP A 1 85 ? 8.115 9.789 -3.008 1.00 92.19 85 ASP A CA 1
ATOM 655 C C . ASP A 1 85 ? 6.922 9.347 -3.879 1.00 92.19 85 ASP A C 1
ATOM 657 O O . ASP A 1 85 ? 5.910 10.048 -3.972 1.00 92.19 85 ASP A O 1
ATOM 661 N N . ALA A 1 86 ? 7.011 8.167 -4.502 1.00 95.00 86 ALA A N 1
ATOM 662 C CA . ALA A 1 86 ? 5.914 7.596 -5.282 1.00 95.00 86 ALA A CA 1
ATOM 663 C C . ALA A 1 86 ? 4.709 7.240 -4.396 1.00 95.00 86 ALA A C 1
ATOM 665 O O . ALA A 1 86 ? 3.575 7.579 -4.731 1.00 95.00 86 ALA A O 1
ATOM 666 N N . LEU A 1 87 ? 4.942 6.615 -3.240 1.00 94.62 87 LEU A N 1
ATOM 667 C CA . LEU A 1 87 ? 3.901 6.282 -2.266 1.00 94.62 87 LEU A CA 1
ATOM 668 C C . LEU A 1 87 ? 3.219 7.535 -1.709 1.00 94.62 87 LEU A C 1
ATOM 670 O O . LEU A 1 87 ? 2.003 7.539 -1.543 1.00 94.62 87 LEU A O 1
ATOM 674 N N . ALA A 1 88 ? 3.959 8.621 -1.481 1.00 95.19 88 ALA A N 1
ATOM 675 C CA . ALA A 1 88 ? 3.384 9.896 -1.068 1.00 95.19 88 ALA A CA 1
ATOM 676 C C . ALA A 1 88 ? 2.402 10.441 -2.121 1.00 95.19 88 ALA A C 1
ATOM 678 O O . ALA A 1 88 ? 1.313 10.901 -1.765 1.00 95.19 88 ALA A O 1
ATOM 679 N N . ALA A 1 89 ? 2.747 10.337 -3.410 1.00 95.81 89 ALA A N 1
ATOM 680 C CA . ALA A 1 89 ? 1.848 10.698 -4.505 1.00 95.81 89 ALA A CA 1
ATOM 681 C C . ALA A 1 89 ? 0.607 9.787 -4.555 1.00 95.81 89 ALA A C 1
ATOM 683 O O . ALA A 1 89 ? -0.510 10.284 -4.699 1.00 95.81 89 ALA A O 1
ATOM 684 N N . VAL A 1 90 ? 0.775 8.475 -4.352 1.00 95.75 90 VAL A N 1
ATOM 685 C CA . VAL A 1 90 ? -0.332 7.500 -4.301 1.00 95.75 90 VAL A CA 1
ATOM 686 C C . VAL A 1 90 ? -1.271 7.772 -3.120 1.00 95.75 90 VAL A C 1
ATOM 688 O O . VAL A 1 90 ? -2.486 7.805 -3.304 1.00 95.75 90 VAL A O 1
ATOM 691 N N . LEU A 1 91 ? -0.746 8.047 -1.921 1.00 94.81 91 LEU A N 1
ATOM 692 C CA . LEU A 1 91 ? -1.546 8.442 -0.752 1.00 94.81 91 LEU A CA 1
ATOM 693 C C . LEU A 1 91 ? -2.326 9.736 -1.028 1.00 94.81 91 LEU A C 1
ATOM 695 O O . LEU A 1 91 ? -3.507 9.846 -0.688 1.00 94.81 91 LEU A O 1
ATOM 699 N N . GLY A 1 92 ? -1.687 10.704 -1.693 1.00 94.00 92 GLY A N 1
ATOM 700 C CA . GLY A 1 92 ? -2.337 11.924 -2.165 1.00 94.00 92 GLY A CA 1
ATOM 701 C C . GLY A 1 92 ? -3.482 11.643 -3.140 1.00 94.00 92 GLY A C 1
ATOM 702 O O . GLY A 1 92 ? -4.560 12.218 -2.984 1.00 94.00 92 GLY A O 1
ATOM 703 N N . PHE A 1 93 ? -3.272 10.735 -4.095 1.00 93.44 93 PHE A N 1
ATOM 704 C CA . PHE A 1 93 ? -4.275 10.317 -5.071 1.00 93.44 93 PHE A CA 1
ATOM 705 C C . PHE A 1 93 ? -5.470 9.613 -4.415 1.00 93.44 93 PHE A C 1
ATOM 707 O O . PHE A 1 93 ? -6.606 10.011 -4.675 1.00 93.44 93 PHE A O 1
ATOM 714 N N . VAL A 1 94 ? -5.231 8.638 -3.525 1.00 91.62 94 VAL A N 1
ATOM 715 C CA . VAL A 1 94 ? -6.284 7.917 -2.779 1.00 91.62 94 VAL A CA 1
ATOM 716 C C . VAL A 1 94 ? -7.135 8.895 -1.973 1.00 91.62 94 VAL A C 1
ATOM 718 O O . VAL A 1 94 ? -8.362 8.828 -2.012 1.00 91.62 94 VAL A O 1
ATOM 721 N N . ARG A 1 95 ? -6.497 9.858 -1.296 1.00 91.31 95 ARG A N 1
ATOM 722 C CA . ARG A 1 95 ? -7.197 10.897 -0.529 1.00 91.31 95 ARG A CA 1
ATOM 723 C C . ARG A 1 95 ? -8.098 11.776 -1.404 1.00 91.31 95 ARG A C 1
ATOM 725 O O . ARG A 1 95 ? -9.161 12.179 -0.950 1.00 91.31 95 ARG A O 1
ATOM 732 N N . GLN A 1 96 ? -7.664 12.114 -2.619 1.00 89.31 96 GLN A N 1
ATOM 733 C CA . GLN A 1 96 ? -8.368 13.050 -3.507 1.00 89.31 96 GLN A CA 1
ATOM 734 C C . GLN A 1 96 ? -9.475 12.396 -4.344 1.00 89.31 96 GLN A C 1
ATOM 736 O O . GLN A 1 96 ? -10.475 13.047 -4.628 1.00 89.31 96 GLN A O 1
ATOM 741 N N . ASN A 1 97 ? -9.297 11.138 -4.753 1.00 81.06 97 ASN A N 1
ATOM 742 C CA . ASN A 1 97 ? -10.147 10.481 -5.757 1.00 81.06 97 ASN A CA 1
ATOM 743 C C . ASN A 1 97 ? -11.127 9.463 -5.163 1.00 81.06 97 ASN A C 1
ATOM 745 O O . ASN A 1 97 ? -11.801 8.745 -5.899 1.00 81.06 97 ASN A O 1
ATOM 749 N N . CYS A 1 98 ? -11.245 9.407 -3.838 1.00 70.50 98 CYS A N 1
ATOM 750 C CA . CYS A 1 98 ? -12.277 8.623 -3.181 1.00 70.50 98 CYS A CA 1
ATOM 751 C C . CYS A 1 98 ? -13.428 9.537 -2.738 1.00 70.50 98 CYS A C 1
ATOM 753 O O . CYS A 1 98 ? -13.265 10.286 -1.770 1.00 70.50 98 CYS A O 1
ATOM 755 N N . PRO A 1 99 ? -14.602 9.482 -3.391 1.00 59.03 99 PRO A N 1
ATOM 756 C CA . PRO A 1 99 ? -15.772 10.166 -2.870 1.00 59.03 99 PRO A CA 1
ATOM 757 C C . PRO A 1 99 ? -16.186 9.510 -1.546 1.00 59.03 99 PRO A C 1
ATOM 759 O O . PRO A 1 99 ? -16.246 8.285 -1.443 1.00 59.03 99 PRO A O 1
ATOM 762 N N . GLN A 1 100 ? -16.461 10.341 -0.537 1.00 52.97 100 GLN A N 1
ATOM 763 C CA . GLN A 1 100 ? -17.078 9.921 0.730 1.00 52.97 100 GLN A CA 1
ATOM 764 C C . GLN A 1 100 ? -18.546 9.500 0.552 1.00 52.97 100 GLN A C 1
ATOM 766 O O . GLN A 1 100 ? -19.145 8.955 1.473 1.00 52.97 100 GLN A O 1
ATOM 771 N N . GLU A 1 101 ? -19.128 9.760 -0.620 1.00 55.75 101 GLU A N 1
ATOM 772 C CA . GLU A 1 101 ? -20.480 9.341 -0.965 1.00 55.75 101 GLU A CA 1
ATOM 773 C C . GLU A 1 101 ? -20.460 7.912 -1.520 1.00 55.75 101 GLU A C 1
ATOM 775 O O . GLU A 1 101 ? -19.674 7.576 -2.416 1.00 55.75 101 GLU A O 1
ATOM 780 N N . GLU A 1 102 ? -21.324 7.071 -0.949 1.00 55.44 102 GLU A N 1
ATOM 781 C CA . GLU A 1 102 ? -21.576 5.695 -1.368 1.00 55.44 102 GLU A CA 1
ATOM 782 C C . GLU A 1 102 ? -21.896 5.684 -2.865 1.00 55.44 102 GLU A C 1
ATOM 784 O O . GLU A 1 102 ? -22.976 6.095 -3.290 1.00 55.44 102 GLU A O 1
ATOM 789 N N . ALA A 1 103 ? -20.947 5.238 -3.691 1.00 54.78 103 ALA A N 1
ATOM 790 C CA . ALA A 1 103 ? -21.240 4.999 -5.093 1.00 54.78 103 ALA A CA 1
ATOM 791 C C . ALA A 1 103 ? -22.274 3.861 -5.142 1.00 54.78 103 ALA A C 1
ATOM 793 O O . ALA A 1 103 ? -21.974 2.755 -4.677 1.00 54.78 103 ALA A O 1
ATOM 794 N N . PRO A 1 104 ? -23.491 4.096 -5.660 1.00 47.97 104 PRO A N 1
ATOM 795 C CA . PRO A 1 104 ? -24.525 3.078 -5.674 1.00 47.97 104 PRO A CA 1
ATOM 796 C C . PRO A 1 104 ? -24.109 1.974 -6.645 1.00 47.97 104 PRO A C 1
ATOM 798 O O . PRO A 1 104 ? -24.230 2.130 -7.853 1.00 47.97 104 PRO A O 1
ATOM 801 N N . HIS A 1 105 ? -23.588 0.870 -6.103 1.00 52.09 105 HIS A N 1
ATOM 802 C CA . HIS A 1 105 ? -23.422 -0.426 -6.780 1.00 52.09 105 HIS A CA 1
ATOM 803 C C . HIS A 1 105 ? -22.647 -0.360 -8.116 1.00 52.09 105 HIS A C 1
ATOM 805 O O . HIS A 1 105 ? -22.816 -1.216 -8.984 1.00 52.09 105 HIS A O 1
ATOM 811 N N . GLY A 1 106 ? -21.805 0.663 -8.287 1.00 56.75 106 GLY A N 1
ATOM 812 C CA . GLY A 1 106 ? -20.975 0.863 -9.468 1.00 56.75 106 GLY A CA 1
ATOM 813 C C . GLY A 1 106 ? -19.586 0.265 -9.284 1.00 56.75 106 GLY A C 1
ATOM 814 O O . GLY A 1 106 ? -19.018 0.322 -8.194 1.00 56.75 106 GLY A O 1
ATOM 815 N N . GLU A 1 107 ? -19.034 -0.279 -10.366 1.00 64.62 107 GLU A N 1
ATOM 816 C CA . GLU A 1 107 ? -17.634 -0.689 -10.453 1.00 64.62 107 GLU A CA 1
ATOM 817 C C . GLU A 1 107 ? -16.739 0.522 -10.135 1.00 64.62 107 GLU A C 1
ATOM 819 O O . GLU A 1 107 ? -16.823 1.564 -10.795 1.00 64.62 107 GLU A O 1
ATOM 824 N N . ARG A 1 108 ? -15.944 0.428 -9.060 1.00 75.12 108 ARG A N 1
ATOM 825 C CA . ARG A 1 108 ? -14.993 1.479 -8.676 1.00 75.12 108 ARG A CA 1
ATOM 826 C C . ARG A 1 108 ? -13.904 1.606 -9.736 1.00 75.12 108 ARG A C 1
ATOM 828 O O . ARG A 1 108 ? -13.569 0.647 -10.425 1.00 75.12 108 ARG A O 1
ATOM 835 N N . ASP A 1 109 ? -13.315 2.797 -9.822 1.00 85.06 109 ASP A N 1
ATOM 836 C CA . ASP A 1 109 ? -12.195 3.044 -10.727 1.00 85.06 109 ASP A CA 1
ATOM 837 C C . ASP A 1 109 ? -11.046 2.054 -10.425 1.00 85.06 109 ASP A C 1
ATOM 839 O O . ASP A 1 109 ? -10.523 2.053 -9.300 1.00 85.06 109 ASP A O 1
ATOM 843 N N . PRO A 1 110 ? -10.625 1.224 -11.401 1.00 86.81 110 PRO A N 1
ATOM 844 C CA . PRO A 1 110 ? -9.551 0.252 -11.209 1.00 86.81 110 PRO A CA 1
ATOM 845 C C . PRO A 1 110 ? -8.241 0.903 -10.753 1.00 86.81 110 PRO A C 1
ATOM 847 O O . PRO A 1 110 ? -7.457 0.266 -10.047 1.00 86.81 110 PRO A O 1
ATOM 850 N N . LEU A 1 111 ? -7.999 2.173 -11.099 1.00 90.88 111 LEU A N 1
ATOM 851 C CA . LEU A 1 111 ? -6.815 2.894 -10.645 1.00 90.88 111 LEU A CA 1
ATOM 852 C C . LEU A 1 111 ? -6.860 3.189 -9.139 1.00 90.88 111 LEU A C 1
ATOM 854 O O . LEU A 1 111 ? -5.828 3.110 -8.470 1.00 90.88 111 LEU A O 1
ATOM 858 N N . VAL A 1 112 ? -8.038 3.493 -8.585 1.00 89.75 112 VAL A N 1
ATOM 859 C CA . VAL A 1 112 ? -8.219 3.716 -7.140 1.00 89.75 112 VAL A CA 1
ATOM 860 C C . VAL A 1 112 ? -7.981 2.420 -6.374 1.00 89.75 112 VAL A C 1
ATOM 862 O O . VAL A 1 112 ? -7.245 2.426 -5.387 1.00 89.75 112 VAL A O 1
ATOM 865 N N . LEU A 1 113 ? -8.524 1.301 -6.858 1.00 88.94 113 LEU A N 1
ATOM 866 C CA . LEU A 1 113 ? -8.320 -0.007 -6.232 1.00 88.94 113 LEU A CA 1
ATOM 867 C C . LEU A 1 113 ? -6.859 -0.445 -6.277 1.00 88.94 113 LEU A C 1
ATOM 869 O O . LEU A 1 113 ? -6.309 -0.850 -5.253 1.00 88.94 113 LEU A O 1
ATOM 873 N N . ALA A 1 114 ? -6.201 -0.295 -7.426 1.00 92.56 114 ALA A N 1
ATOM 874 C CA . ALA A 1 114 ? -4.787 -0.626 -7.555 1.00 92.56 114 ALA A CA 1
ATOM 875 C C . ALA A 1 114 ? -3.898 0.274 -6.678 1.00 92.56 114 ALA A C 1
ATOM 877 O O . ALA A 1 114 ? -2.946 -0.204 -6.065 1.00 92.56 114 ALA A O 1
ATOM 878 N N . SER A 1 115 ? -4.253 1.555 -6.536 1.00 94.50 115 SER A N 1
ATOM 879 C CA . SER A 1 115 ? -3.580 2.479 -5.613 1.00 94.50 115 SER A CA 1
ATOM 880 C C . SER A 1 115 ? -3.733 2.037 -4.155 1.00 94.50 115 SER A C 1
ATOM 882 O O . SER A 1 115 ? -2.754 1.998 -3.412 1.00 94.50 115 SER A O 1
ATOM 884 N N . CYS A 1 116 ? -4.947 1.658 -3.741 1.00 93.44 116 CYS A N 1
ATOM 885 C CA . CYS A 1 116 ? -5.204 1.157 -2.389 1.00 93.44 116 CYS A CA 1
ATOM 886 C C . CYS A 1 116 ? -4.446 -0.144 -2.116 1.00 93.44 116 CYS A C 1
ATOM 888 O O . CYS A 1 116 ? -3.880 -0.301 -1.037 1.00 93.44 116 CYS A O 1
ATOM 890 N N . ARG A 1 117 ? -4.385 -1.051 -3.096 1.00 93.44 117 ARG A N 1
ATOM 891 C CA . ARG A 1 117 ? -3.630 -2.305 -3.006 1.00 93.44 117 ARG A CA 1
ATOM 892 C C . ARG A 1 117 ? -2.137 -2.066 -2.783 1.00 93.44 117 ARG A C 1
ATOM 894 O O . ARG A 1 117 ? -1.577 -2.653 -1.858 1.00 93.44 117 ARG A O 1
ATOM 901 N N . LEU A 1 118 ? -1.524 -1.162 -3.548 1.00 94.50 118 LEU A N 1
ATOM 902 C CA . LEU A 1 118 ? -0.124 -0.782 -3.354 1.00 94.50 118 LEU A CA 1
ATOM 903 C C . LEU A 1 118 ? 0.111 -0.189 -1.953 1.00 94.50 118 LEU A C 1
ATOM 905 O O . LEU A 1 118 ? 1.085 -0.542 -1.291 1.00 94.50 118 LEU A O 1
ATOM 909 N N . VAL A 1 119 ? -0.801 0.659 -1.461 1.00 94.19 119 VAL A N 1
ATOM 910 C CA . VAL A 1 119 ? -0.725 1.200 -0.091 1.00 94.19 119 VAL A CA 1
ATOM 911 C C . VAL A 1 119 ? -0.841 0.090 0.959 1.00 94.19 119 VAL A C 1
ATOM 913 O O . VAL A 1 119 ? -0.097 0.111 1.935 1.00 94.19 119 VAL A O 1
ATOM 916 N N . CYS A 1 120 ? -1.720 -0.896 0.767 1.00 93.06 120 CYS A N 1
ATOM 917 C CA . CYS A 1 120 ? -1.845 -2.039 1.676 1.00 93.06 120 CYS A CA 1
ATOM 918 C C . CYS A 1 120 ? -0.557 -2.879 1.718 1.00 93.06 120 CYS A C 1
ATOM 920 O O . CYS A 1 120 ? -0.084 -3.206 2.804 1.00 93.06 120 CYS A O 1
ATOM 922 N N . SER A 1 121 ? 0.035 -3.160 0.550 1.00 91.56 121 SER A N 1
ATOM 923 C CA . SER A 1 121 ? 1.325 -3.860 0.429 1.00 91.56 121 SER A CA 1
ATOM 924 C C . SER A 1 121 ? 2.452 -3.101 1.134 1.00 91.56 121 SER A C 1
ATOM 926 O O . SER A 1 121 ? 3.281 -3.703 1.807 1.00 91.56 121 SER A O 1
ATOM 928 N N . TRP A 1 122 ? 2.461 -1.770 1.052 1.00 92.19 122 TRP A N 1
ATOM 929 C CA . TRP A 1 122 ? 3.425 -0.949 1.783 1.00 92.19 122 TRP A CA 1
ATOM 930 C C . TRP A 1 122 ? 3.196 -0.969 3.302 1.00 92.19 122 TRP A C 1
ATOM 932 O O . TRP A 1 122 ? 4.147 -1.133 4.067 1.00 92.19 122 TRP A O 1
ATOM 942 N N . LEU A 1 123 ? 1.943 -0.839 3.753 1.00 91.56 123 LEU A N 1
ATOM 943 C CA . LEU A 1 123 ? 1.602 -0.854 5.179 1.00 91.56 123 LEU A CA 1
ATOM 944 C C . LEU A 1 123 ? 1.971 -2.176 5.860 1.00 91.56 123 LEU A C 1
ATOM 946 O O . LEU A 1 123 ? 2.269 -2.164 7.051 1.00 91.56 123 LEU A O 1
ATOM 950 N N . SER A 1 124 ? 1.980 -3.298 5.132 1.00 90.44 124 SER A N 1
ATOM 951 C CA . SER A 1 124 ? 2.380 -4.599 5.681 1.00 90.44 124 SER A CA 1
ATOM 952 C C . SER A 1 124 ? 3.880 -4.727 5.968 1.00 90.44 124 SER A C 1
ATOM 954 O O . SER A 1 124 ? 4.290 -5.733 6.531 1.00 90.44 124 SER A O 1
ATOM 956 N N . GLN A 1 125 ? 4.706 -3.759 5.555 1.00 85.81 125 GLN A N 1
ATOM 957 C CA . GLN A 1 125 ? 6.164 -3.778 5.732 1.00 85.81 125 GLN A CA 1
ATOM 958 C C . GLN A 1 125 ? 6.623 -2.948 6.947 1.00 85.81 125 GLN A C 1
ATOM 960 O O . GLN A 1 125 ? 7.711 -2.372 6.909 1.00 85.81 125 GLN A O 1
ATOM 965 N N . ASP A 1 126 ? 5.800 -2.805 7.996 1.00 72.00 126 ASP A N 1
ATOM 966 C CA . ASP A 1 126 ? 6.165 -2.071 9.226 1.00 72.00 126 ASP A CA 1
ATOM 967 C C . ASP A 1 126 ? 6.638 -0.610 8.981 1.00 72.00 126 ASP A C 1
ATOM 969 O O . ASP A 1 126 ? 7.535 -0.076 9.644 1.00 72.00 126 ASP A O 1
ATOM 973 N N . CYS A 1 127 ? 6.076 0.077 7.981 1.00 69.44 127 CYS A N 1
ATOM 974 C CA . CYS A 1 127 ? 6.603 1.368 7.533 1.00 69.44 127 CYS A CA 1
ATOM 975 C C . CYS A 1 127 ? 6.037 2.571 8.313 1.00 69.44 127 CYS A C 1
ATOM 977 O O . CYS A 1 127 ? 4.847 2.870 8.264 1.00 69.44 127 CYS A O 1
ATOM 979 N N . SER A 1 128 ? 6.923 3.324 8.979 1.00 70.38 128 SER A N 1
ATOM 980 C CA . SER A 1 128 ? 6.609 4.592 9.667 1.00 70.38 128 SER A CA 1
ATOM 981 C C . SER A 1 128 ? 6.946 5.850 8.856 1.00 70.38 128 SER A C 1
ATOM 983 O O . SER A 1 128 ? 6.609 6.966 9.270 1.00 70.38 128 SER A O 1
ATOM 985 N N . SER A 1 129 ? 7.610 5.696 7.705 1.00 77.81 129 SER A N 1
ATOM 986 C CA . SER A 1 129 ? 7.840 6.804 6.780 1.00 77.81 129 SER A CA 1
ATOM 987 C C . SER A 1 129 ? 6.501 7.326 6.246 1.00 77.81 129 SER A C 1
ATOM 989 O O . SER A 1 129 ? 5.511 6.608 6.207 1.00 77.81 129 SER A O 1
ATOM 991 N N . LEU A 1 130 ? 6.424 8.615 5.906 1.00 89.00 130 LEU A N 1
ATOM 992 C CA . LEU A 1 130 ? 5.193 9.259 5.410 1.00 89.00 130 LEU A CA 1
ATOM 993 C C . LEU A 1 130 ? 4.006 9.302 6.392 1.00 89.00 130 LEU A C 1
ATOM 995 O O . LEU A 1 130 ? 2.862 9.476 5.969 1.00 89.00 130 LEU A O 1
ATOM 999 N N . ARG A 1 131 ? 4.247 9.206 7.708 1.00 90.94 131 ARG A N 1
ATOM 1000 C CA . ARG A 1 131 ? 3.185 9.317 8.726 1.00 90.94 131 ARG A CA 1
ATOM 1001 C C . ARG A 1 131 ? 2.224 10.502 8.505 1.00 90.94 131 ARG A C 1
ATOM 1003 O O . ARG A 1 131 ? 1.018 10.272 8.565 1.00 90.94 131 ARG A O 1
ATOM 1010 N N . PRO A 1 132 ? 2.677 11.737 8.199 1.00 92.81 132 PRO A N 1
ATOM 1011 C CA . PRO A 1 132 ? 1.761 12.860 7.973 1.00 92.81 132 PRO A CA 1
ATOM 1012 C C . PRO A 1 132 ? 0.793 12.643 6.803 1.00 92.81 132 PRO A C 1
ATOM 1014 O O . PRO A 1 132 ? -0.364 13.056 6.876 1.00 92.81 132 PRO A O 1
ATOM 1017 N N . GLN A 1 133 ? 1.258 12.010 5.725 1.00 94.38 133 GLN A N 1
ATOM 1018 C CA . GLN A 1 133 ? 0.449 11.676 4.555 1.00 94.38 133 GLN A CA 1
ATOM 1019 C C . GLN A 1 133 ? -0.490 10.507 4.863 1.00 94.38 133 GLN A C 1
ATOM 1021 O O . GLN A 1 133 ? -1.666 10.556 4.501 1.00 94.38 133 GLN A O 1
ATOM 1026 N N . LEU A 1 134 ? 0.004 9.492 5.579 1.00 93.25 134 LEU A N 1
ATOM 1027 C CA . LEU A 1 134 ? -0.788 8.339 5.993 1.00 93.25 134 LEU A CA 1
ATOM 1028 C C . LEU A 1 134 ? -1.955 8.754 6.890 1.00 93.25 134 LEU A C 1
ATOM 1030 O O . LEU A 1 134 ? -3.080 8.372 6.606 1.00 93.25 134 LEU A O 1
ATOM 1034 N N . VAL A 1 135 ? -1.729 9.590 7.909 1.00 93.62 135 VAL A N 1
ATOM 1035 C CA . VAL A 1 135 ? -2.795 10.098 8.798 1.00 93.62 135 VAL A CA 1
ATOM 1036 C C . VAL A 1 135 ? -3.945 10.729 8.004 1.00 93.62 135 VAL A C 1
ATOM 1038 O O . VAL A 1 135 ? -5.108 10.559 8.355 1.00 93.62 135 VAL A O 1
ATOM 1041 N N . GLN A 1 136 ? -3.636 11.427 6.908 1.00 92.81 136 GLN A N 1
ATOM 1042 C CA . GLN A 1 136 ? -4.641 12.086 6.069 1.00 92.81 136 GLN A CA 1
ATOM 1043 C C . GLN A 1 136 ? -5.364 11.129 5.113 1.00 92.81 136 GLN A C 1
ATOM 1045 O O . GLN A 1 136 ? -6.519 11.375 4.775 1.00 92.81 136 GLN A O 1
ATOM 1050 N N . ALA A 1 137 ? -4.694 10.078 4.638 1.00 93.00 137 ALA A N 1
ATOM 1051 C CA . ALA A 1 137 ? -5.246 9.132 3.666 1.00 93.00 137 ALA A CA 1
ATOM 1052 C C . ALA A 1 137 ? -5.894 7.895 4.317 1.00 93.00 137 ALA A C 1
ATOM 1054 O O . ALA A 1 137 ? -6.770 7.271 3.720 1.00 93.00 137 ALA A O 1
ATOM 1055 N N . LEU A 1 138 ? -5.490 7.541 5.541 1.00 93.62 138 LEU A N 1
ATOM 1056 C CA . LEU A 1 138 ? -5.929 6.336 6.243 1.00 93.62 138 LEU A CA 1
ATOM 1057 C C . LEU A 1 138 ? -7.453 6.277 6.447 1.00 93.62 138 LEU A C 1
ATOM 1059 O O . LEU A 1 138 ? -8.018 5.229 6.141 1.00 93.62 138 LEU A O 1
ATOM 1063 N N . PRO A 1 139 ? -8.160 7.347 6.870 1.00 93.00 139 PRO A N 1
ATOM 1064 C CA . PRO A 1 139 ? -9.620 7.300 7.001 1.00 93.00 139 PRO A CA 1
ATOM 1065 C C . PRO A 1 139 ? -10.322 6.906 5.696 1.00 93.00 139 PRO A C 1
ATOM 1067 O O . PRO A 1 139 ? -11.263 6.114 5.701 1.00 93.00 139 PRO A O 1
ATOM 1070 N N . THR A 1 140 ? -9.820 7.409 4.567 1.00 90.62 140 THR A N 1
ATOM 1071 C CA . THR A 1 140 ? -10.323 7.086 3.231 1.00 90.62 140 THR A CA 1
ATOM 1072 C C . THR A 1 140 ? -10.075 5.622 2.870 1.00 90.62 140 THR A C 1
ATOM 1074 O O . THR A 1 140 ? -10.989 4.940 2.409 1.00 90.62 140 THR A O 1
ATOM 1077 N N . LEU A 1 141 ? -8.865 5.115 3.122 1.00 92.19 141 LEU A N 1
ATOM 1078 C CA . LEU A 1 141 ? -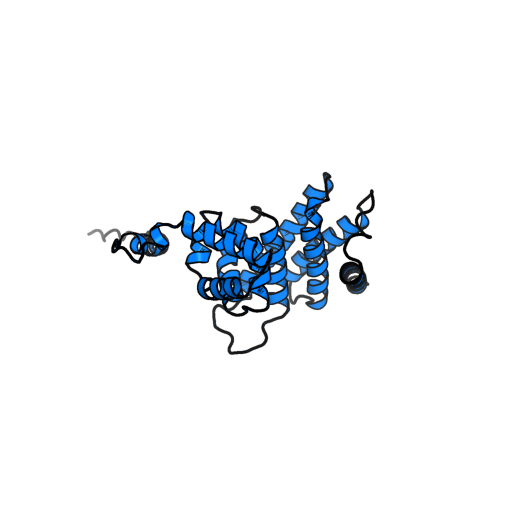8.518 3.711 2.890 1.00 92.19 141 LEU A CA 1
ATOM 1079 C C . LEU A 1 141 ? -9.391 2.761 3.727 1.00 92.19 141 LEU A C 1
ATOM 1081 O O . LEU A 1 141 ? -9.894 1.767 3.208 1.00 92.19 141 LEU A O 1
ATOM 1085 N N . LEU A 1 142 ? -9.611 3.089 5.004 1.00 92.31 142 LEU A N 1
ATOM 1086 C CA . LEU A 1 142 ? -10.459 2.312 5.912 1.00 92.31 142 LEU A CA 1
ATOM 1087 C C . LEU A 1 142 ? -11.922 2.308 5.460 1.00 92.31 142 LEU A C 1
ATOM 1089 O O . LEU A 1 142 ? -12.576 1.267 5.491 1.00 92.31 142 LEU A O 1
ATOM 1093 N N . HIS A 1 143 ? -12.428 3.457 5.005 1.00 89.00 143 HIS A N 1
ATOM 1094 C CA . HIS A 1 143 ? -13.767 3.547 4.437 1.00 89.00 143 HIS A CA 1
ATOM 1095 C C . HIS A 1 143 ? -13.897 2.663 3.189 1.00 89.00 143 HIS A C 1
ATOM 1097 O O . HIS A 1 143 ? -14.833 1.875 3.110 1.00 89.00 143 HIS A O 1
ATOM 1103 N N . LEU A 1 144 ? -12.936 2.695 2.262 1.00 86.31 144 LEU A N 1
ATOM 1104 C CA . LEU A 1 144 ? -12.952 1.829 1.077 1.00 86.31 144 LEU A CA 1
ATOM 1105 C C . LEU A 1 144 ? -12.918 0.339 1.433 1.00 86.31 144 LEU A C 1
ATOM 1107 O O . LEU A 1 144 ? -13.746 -0.430 0.945 1.00 86.31 144 LEU A O 1
ATOM 1111 N N . ALA A 1 145 ? -12.029 -0.063 2.341 1.00 89.38 145 ALA A N 1
ATOM 1112 C CA . ALA A 1 145 ? -11.955 -1.444 2.812 1.00 89.38 145 ALA A CA 1
ATOM 1113 C C . ALA A 1 145 ? -13.237 -1.901 3.541 1.00 89.38 145 ALA A C 1
ATOM 1115 O O . ALA A 1 145 ? -13.538 -3.094 3.571 1.00 89.38 145 ALA A O 1
ATOM 1116 N N . SER A 1 146 ? -14.016 -0.965 4.100 1.00 87.50 146 SER A N 1
ATOM 1117 C CA . SER A 1 146 ? -15.327 -1.257 4.696 1.00 87.50 146 SER A CA 1
ATOM 1118 C C . SER A 1 146 ? -16.452 -1.473 3.671 1.00 87.50 146 SER A C 1
ATOM 1120 O O . SER A 1 146 ? -17.489 -2.032 4.012 1.00 87.50 146 SER A O 1
ATOM 1122 N N . GLN A 1 147 ? -16.274 -1.041 2.423 1.00 82.31 147 GLN A N 1
ATOM 1123 C CA . GLN A 1 147 ? -17.267 -1.227 1.359 1.00 82.31 147 GLN A CA 1
ATOM 1124 C C . GLN A 1 147 ? -16.928 -2.436 0.477 1.00 82.31 147 GLN A C 1
ATOM 1126 O O . GLN A 1 147 ? -17.820 -3.125 -0.009 1.00 82.31 147 GLN A O 1
ATOM 1131 N N . GLU A 1 148 ? -15.636 -2.726 0.302 1.00 68.44 148 GLU A N 1
ATOM 1132 C CA . GLU A 1 148 ? -15.137 -3.804 -0.556 1.00 68.44 148 GLU A CA 1
ATOM 1133 C C . GLU A 1 148 ? -14.440 -4.913 0.238 1.00 68.44 148 GLU A C 1
ATOM 1135 O O . GLU A 1 148 ? -13.236 -5.160 0.124 1.00 68.44 148 GLU A O 1
ATOM 1140 N N . GLU A 1 149 ? -15.222 -5.614 1.055 1.00 60.16 149 GLU A N 1
ATOM 1141 C CA . GLU A 1 149 ? -14.730 -6.655 1.968 1.00 60.16 149 GLU A CA 1
ATOM 1142 C C . GLU A 1 149 ? -13.899 -7.754 1.299 1.00 60.16 149 GLU A C 1
ATOM 1144 O O . GLU A 1 149 ? -13.077 -8.393 1.953 1.00 60.16 149 GLU A O 1
ATOM 1149 N N . GLN A 1 150 ? -14.129 -8.001 0.009 1.00 59.94 150 GLN A N 1
ATOM 1150 C CA . GLN A 1 150 ? -13.587 -9.154 -0.706 1.00 59.94 150 GLN 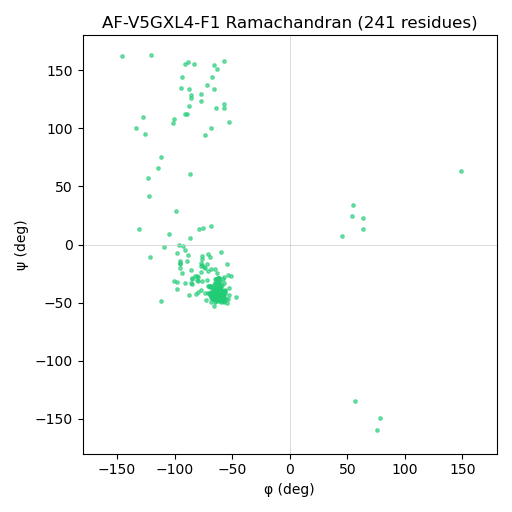A CA 1
ATOM 1151 C C . GLN A 1 150 ? -12.288 -8.853 -1.467 1.00 59.94 150 GLN A C 1
ATOM 1153 O O . GLN A 1 150 ? -11.585 -9.795 -1.823 1.00 59.94 150 GLN A O 1
ATOM 1158 N N . SER A 1 151 ? -11.937 -7.582 -1.696 1.00 76.31 151 SER A N 1
ATOM 1159 C CA . SER A 1 151 ? -10.755 -7.195 -2.487 1.00 76.31 151 SER A CA 1
ATOM 1160 C C . SER A 1 151 ? -9.666 -6.537 -1.633 1.00 76.31 151 SER A C 1
ATOM 1162 O O . SER A 1 151 ? -8.504 -6.931 -1.710 1.00 76.31 151 SER A O 1
ATOM 1164 N N . LEU A 1 152 ? -10.027 -5.559 -0.796 1.00 87.81 152 LEU A N 1
ATOM 1165 C CA . LEU A 1 152 ? -9.059 -4.718 -0.084 1.00 87.81 152 LEU A CA 1
ATOM 1166 C C . LEU A 1 152 ? -8.802 -5.173 1.350 1.00 87.81 152 LEU A C 1
ATOM 1168 O O . LEU A 1 152 ? -7.662 -5.128 1.811 1.00 87.81 152 LEU A O 1
ATOM 1172 N N . LEU A 1 153 ? -9.836 -5.626 2.062 1.00 90.88 153 LEU A N 1
ATOM 1173 C CA . LEU A 1 153 ? -9.719 -5.955 3.484 1.00 90.88 153 LEU A CA 1
ATOM 1174 C C . LEU A 1 153 ? -8.652 -7.029 3.779 1.00 90.88 153 LEU A C 1
ATOM 1176 O O . LEU A 1 153 ? -7.831 -6.785 4.664 1.00 90.88 153 LEU A O 1
ATOM 1180 N N . PRO A 1 154 ? -8.568 -8.158 3.042 1.00 91.31 154 PRO A N 1
ATOM 1181 C CA . PRO A 1 154 ? -7.534 -9.167 3.291 1.00 91.31 154 PRO A CA 1
ATOM 1182 C C . PRO A 1 154 ? -6.109 -8.634 3.094 1.00 91.31 154 PRO A C 1
ATOM 1184 O O . PRO A 1 154 ? -5.188 -9.058 3.784 1.00 91.31 154 PRO A O 1
ATOM 1187 N N . LEU A 1 155 ? -5.932 -7.686 2.169 1.00 91.88 155 LEU A N 1
ATOM 1188 C CA . LEU A 1 155 ? -4.642 -7.054 1.881 1.00 91.88 155 LEU A CA 1
ATOM 1189 C C . LEU A 1 155 ? -4.265 -6.034 2.957 1.00 91.88 155 LEU A C 1
ATOM 1191 O O . LEU A 1 155 ? -3.089 -5.835 3.245 1.00 91.88 155 LEU A O 1
ATOM 1195 N N . LEU A 1 156 ? -5.266 -5.387 3.553 1.00 94.06 156 LEU A N 1
ATOM 1196 C CA . LEU A 1 156 ? -5.084 -4.360 4.567 1.00 94.06 156 LEU A CA 1
ATOM 1197 C C . LEU A 1 156 ? -4.804 -4.944 5.963 1.00 94.06 156 LEU A C 1
ATOM 1199 O O . LEU A 1 156 ? -4.130 -4.297 6.759 1.00 94.06 156 LEU A O 1
ATOM 1203 N N . VAL A 1 157 ? -5.289 -6.153 6.273 1.00 94.31 157 VAL A N 1
ATOM 1204 C CA . VAL A 1 157 ? -5.161 -6.787 7.604 1.00 94.31 157 VAL A CA 1
ATOM 1205 C C . VAL A 1 157 ? -3.716 -6.865 8.126 1.00 94.31 157 VAL A C 1
ATOM 1207 O O . VAL A 1 157 ? -3.507 -6.460 9.271 1.00 94.31 157 VAL A O 1
ATOM 1210 N N . PRO A 1 158 ? -2.706 -7.299 7.344 1.00 93.25 158 PRO A N 1
ATOM 1211 C CA . PRO A 1 158 ? -1.311 -7.250 7.785 1.00 93.25 158 PRO A CA 1
ATOM 1212 C C . PRO A 1 158 ? -0.868 -5.839 8.187 1.00 93.25 158 PRO A C 1
ATOM 1214 O O . PRO A 1 158 ? -0.354 -5.640 9.284 1.00 93.25 158 PRO A O 1
ATOM 1217 N N . GLY A 1 159 ? -1.177 -4.837 7.358 1.00 93.25 159 GLY A N 1
ATOM 1218 C CA . GLY A 1 159 ? -0.901 -3.433 7.662 1.00 93.25 159 GLY A CA 1
ATOM 1219 C C . GLY A 1 159 ? -1.631 -2.929 8.908 1.00 93.25 159 GLY A C 1
ATOM 1220 O O . GLY A 1 159 ? -1.061 -2.198 9.719 1.00 93.25 159 GLY A O 1
ATOM 1221 N N . LEU A 1 160 ? -2.879 -3.362 9.115 1.00 94.31 160 LEU A N 1
ATOM 1222 C CA . LEU A 1 160 ? -3.660 -3.000 10.296 1.00 94.31 160 LEU A CA 1
ATOM 1223 C C . LEU A 1 160 ? -3.033 -3.491 11.590 1.00 94.31 160 LEU A C 1
ATOM 1225 O O . LEU A 1 160 ? -3.215 -2.831 12.606 1.00 94.31 160 LEU A O 1
ATOM 1229 N N . CYS A 1 161 ? -2.278 -4.588 11.566 1.00 92.69 161 CYS A N 1
ATOM 1230 C CA . CYS A 1 161 ? -1.590 -5.080 12.753 1.00 92.69 161 CYS A CA 1
ATOM 1231 C C . CYS A 1 161 ? -0.570 -4.047 13.268 1.00 92.69 161 CYS A C 1
ATOM 1233 O O . CYS A 1 161 ? -0.436 -3.856 14.475 1.00 92.69 161 CYS A O 1
ATOM 1235 N N . HIS A 1 162 ? 0.074 -3.307 12.365 1.00 91.75 162 HIS A N 1
ATOM 1236 C CA . HIS A 1 162 ? 0.994 -2.219 12.706 1.00 91.75 162 HIS A CA 1
ATOM 1237 C C . HIS A 1 162 ? 0.243 -0.922 13.036 1.00 91.75 162 HIS A C 1
ATOM 1239 O O . HIS A 1 162 ? 0.534 -0.256 14.030 1.00 91.75 162 HIS A O 1
ATOM 1245 N N . VAL A 1 163 ? -0.784 -0.586 12.248 1.00 93.69 163 VAL A N 1
ATOM 1246 C CA . VAL A 1 163 ? -1.601 0.625 12.444 1.00 93.69 163 VAL A CA 1
ATOM 1247 C C . VAL A 1 163 ? -2.321 0.613 13.795 1.00 93.69 163 VAL A C 1
ATOM 1249 O O . VAL A 1 163 ? -2.361 1.639 14.468 1.00 93.69 163 VAL A O 1
ATOM 1252 N N . THR A 1 164 ? -2.880 -0.522 14.224 1.00 94.06 164 THR A N 1
ATOM 1253 C CA . THR A 1 164 ? -3.558 -0.617 15.526 1.00 94.06 164 THR A CA 1
ATOM 1254 C C . THR A 1 164 ? -2.588 -0.717 16.694 1.00 94.06 164 THR A C 1
ATOM 1256 O O . THR A 1 164 ? -2.981 -0.418 17.818 1.00 94.06 164 THR A O 1
ATOM 1259 N N . ALA A 1 165 ? -1.324 -1.079 16.477 1.00 91.62 165 ALA A N 1
ATOM 1260 C CA . ALA A 1 165 ? -0.304 -0.968 17.516 1.00 91.62 165 ALA A CA 1
ATOM 1261 C C . ALA A 1 165 ? 0.070 0.505 17.783 1.00 91.62 165 ALA A C 1
ATOM 1263 O O . ALA A 1 165 ? 0.357 0.865 18.926 1.00 91.62 165 ALA A O 1
ATOM 1264 N N . ASP A 1 166 ? -0.009 1.377 16.772 1.00 91.19 166 ASP A N 1
ATOM 1265 C CA . ASP A 1 166 ? 0.354 2.794 16.874 1.00 91.19 166 ASP A CA 1
ATOM 1266 C C . ASP A 1 166 ? -0.735 3.641 17.585 1.00 91.19 166 ASP A C 1
ATOM 1268 O O . ASP A 1 166 ? -1.884 3.670 17.137 1.00 91.19 166 ASP A O 1
ATOM 1272 N N . PRO A 1 167 ? -0.410 4.366 18.676 1.00 89.25 167 PRO A N 1
ATOM 1273 C CA . PRO A 1 167 ? -1.388 5.143 19.445 1.00 89.25 167 PRO A CA 1
ATOM 1274 C C . PRO A 1 167 ? -1.965 6.360 18.703 1.00 89.25 167 PRO A C 1
ATOM 1276 O O . PRO A 1 167 ? -3.032 6.839 19.078 1.00 89.25 167 PRO A O 1
ATOM 1279 N N . GLU A 1 168 ? -1.290 6.878 17.675 1.00 89.19 168 GLU A N 1
ATOM 1280 C CA . GLU A 1 168 ? -1.774 8.017 16.883 1.00 89.19 168 GLU A CA 1
ATOM 1281 C C . GLU A 1 168 ? -2.702 7.564 15.752 1.00 89.19 168 GLU A C 1
ATOM 1283 O O . GLU A 1 168 ? -3.647 8.273 15.402 1.00 89.19 168 GLU A O 1
ATOM 1288 N N . LEU A 1 169 ? -2.457 6.378 15.186 1.00 93.00 169 LEU A N 1
ATOM 1289 C CA . LEU A 1 169 ? -3.239 5.856 14.063 1.00 93.00 169 LEU A CA 1
ATOM 1290 C C . LEU A 1 169 ? -4.428 4.999 14.508 1.00 93.00 169 LEU A C 1
ATOM 1292 O O . LEU A 1 169 ? -5.475 5.025 13.858 1.00 93.00 169 LEU A O 1
ATOM 1296 N N . ARG A 1 170 ? -4.309 4.272 15.625 1.00 93.19 170 ARG A N 1
ATOM 1297 C CA . ARG A 1 170 ? -5.374 3.404 16.151 1.00 93.19 170 ARG A CA 1
ATOM 1298 C C . ARG A 1 170 ? -6.724 4.115 16.313 1.00 93.19 170 ARG A C 1
ATOM 1300 O O . ARG A 1 170 ? -7.717 3.532 15.873 1.00 93.19 170 ARG A O 1
ATOM 1307 N N . PRO A 1 171 ? -6.820 5.354 16.842 1.00 92.06 171 PRO A N 1
ATOM 1308 C CA . PRO A 1 171 ? -8.104 6.048 16.948 1.00 92.06 171 PRO A CA 1
ATOM 1309 C C . PRO A 1 171 ? -8.817 6.223 15.599 1.00 92.06 171 PRO A C 1
ATOM 1311 O O . PRO A 1 171 ? -10.045 6.202 15.555 1.00 92.06 171 PRO A O 1
ATOM 1314 N N . LEU A 1 172 ? -8.070 6.336 14.493 1.00 93.12 172 LEU A N 1
ATOM 1315 C CA . LEU A 1 172 ? -8.638 6.435 13.144 1.00 93.12 172 LEU A CA 1
ATOM 1316 C C . LEU A 1 172 ? -9.294 5.118 12.709 1.00 93.12 172 LEU A C 1
ATOM 1318 O O . LEU A 1 172 ? -10.336 5.142 12.058 1.00 93.12 172 LEU A O 1
ATOM 1322 N N . VAL A 1 173 ? -8.726 3.975 13.110 1.00 93.38 173 VAL A N 1
ATOM 1323 C CA . VAL A 1 173 ? -9.325 2.650 12.882 1.00 93.38 173 VAL A CA 1
ATOM 1324 C C . VAL A 1 173 ? -10.617 2.505 13.682 1.00 93.38 173 VAL A C 1
ATOM 1326 O O . VAL A 1 173 ? -11.635 2.115 13.113 1.00 93.38 173 VAL A O 1
ATOM 1329 N N . LEU A 1 174 ? -10.606 2.875 14.966 1.00 91.25 174 LEU A N 1
ATOM 1330 C CA . LEU A 1 174 ? -11.781 2.778 15.847 1.00 91.25 174 LEU A CA 1
ATOM 1331 C C . LEU A 1 174 ? -12.928 3.698 15.421 1.00 91.25 174 LEU A C 1
ATOM 1333 O O . LEU A 1 174 ? -14.092 3.351 15.597 1.00 91.25 174 LEU A O 1
ATOM 1337 N N . ALA A 1 175 ? -12.604 4.867 14.866 1.00 90.56 175 ALA A N 1
ATOM 1338 C CA . ALA A 1 175 ? -13.590 5.808 14.346 1.00 90.56 175 ALA A CA 1
ATOM 1339 C C . ALA A 1 175 ? -14.178 5.382 12.987 1.00 90.56 175 ALA A C 1
ATOM 1341 O O . ALA A 1 175 ? -15.161 5.966 12.535 1.00 90.56 175 ALA A O 1
ATOM 1342 N N . SER A 1 176 ? -13.581 4.391 12.319 1.00 90.75 176 SER A N 1
ATOM 1343 C CA . SER A 1 176 ? -14.010 3.935 10.997 1.00 90.75 176 SER A CA 1
ATOM 1344 C C . SER A 1 176 ? -15.039 2.794 11.075 1.00 90.75 176 SER A C 1
ATOM 1346 O O . SER A 1 176 ? -15.038 2.012 12.028 1.00 90.75 176 SER A O 1
ATOM 1348 N N . PRO A 1 177 ? -15.887 2.614 10.046 1.00 88.75 177 PRO A N 1
ATOM 1349 C CA . PRO A 1 177 ? -16.875 1.531 10.002 1.00 88.75 177 PRO A CA 1
ATOM 1350 C C . PRO A 1 177 ? -16.269 0.147 9.688 1.00 88.75 177 PRO A C 1
ATOM 1352 O O . PRO A 1 177 ? -16.999 -0.777 9.347 1.00 88.75 177 PRO A O 1
ATOM 1355 N N . ILE A 1 178 ? -14.945 -0.027 9.772 1.00 90.50 178 ILE A N 1
ATOM 1356 C CA . ILE A 1 178 ? -14.260 -1.249 9.323 1.00 90.50 178 ILE A CA 1
ATOM 1357 C C . ILE A 1 178 ? -14.400 -2.432 10.299 1.00 90.50 178 ILE A C 1
ATOM 1359 O O . ILE A 1 178 ? -14.280 -3.588 9.891 1.00 90.50 178 ILE A O 1
ATOM 1363 N N . LEU A 1 179 ? -14.662 -2.172 11.587 1.00 90.19 179 LEU A N 1
ATOM 1364 C CA . LEU A 1 179 ? -14.637 -3.195 12.645 1.00 90.19 179 LEU A CA 1
ATOM 1365 C C . LEU A 1 179 ? -15.606 -4.375 12.412 1.00 90.19 179 LEU A C 1
ATOM 1367 O O . LEU A 1 179 ? -15.167 -5.519 12.555 1.00 90.19 179 LEU A O 1
ATOM 1371 N N . PRO A 1 180 ? -16.882 -4.174 12.012 1.00 89.88 180 PRO A N 1
ATOM 1372 C CA . PRO A 1 180 ? -17.789 -5.288 11.720 1.00 89.88 180 PRO A CA 1
ATOM 1373 C C . PRO A 1 180 ? -17.294 -6.184 10.579 1.00 89.88 180 PRO A C 1
ATOM 1375 O O . PRO A 1 180 ? -17.555 -7.387 10.567 1.00 89.88 180 PRO A O 1
ATOM 1378 N N . ASN A 1 181 ? -16.572 -5.611 9.618 1.00 91.06 181 ASN A N 1
ATOM 1379 C CA . ASN A 1 181 ? -16.049 -6.342 8.469 1.00 91.06 181 ASN A CA 1
ATOM 1380 C C . ASN A 1 181 ? -14.785 -7.104 8.849 1.00 91.06 181 ASN A C 1
ATOM 1382 O O . ASN A 1 181 ? -14.649 -8.266 8.481 1.00 91.06 181 ASN A O 1
ATOM 1386 N N . LEU A 1 182 ? -13.904 -6.491 9.648 1.00 90.44 182 LEU A N 1
ATOM 1387 C CA . LEU A 1 182 ? -12.756 -7.178 10.243 1.00 90.44 182 LEU A CA 1
ATOM 1388 C C . LEU A 1 182 ? -13.194 -8.378 11.076 1.00 90.44 182 LEU A C 1
ATOM 1390 O O . LEU A 1 182 ? -12.571 -9.431 11.000 1.00 90.44 182 LEU A O 1
ATOM 1394 N N . TRP A 1 183 ? -14.286 -8.244 11.831 1.00 90.81 183 TRP A N 1
ATOM 1395 C CA . TRP A 1 183 ? -14.838 -9.350 12.608 1.00 90.81 183 TRP A CA 1
ATOM 1396 C C . TRP A 1 183 ? -15.303 -10.500 11.709 1.00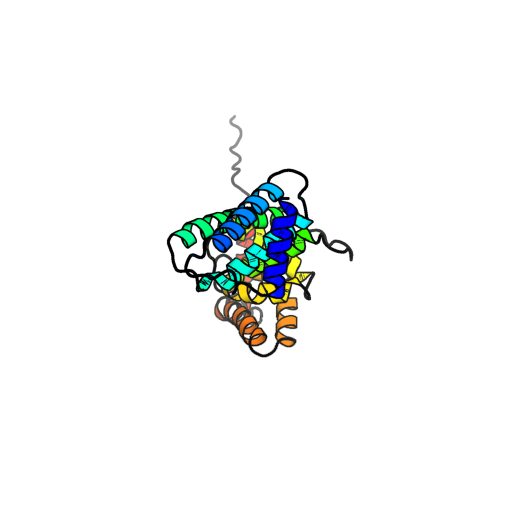 90.81 183 TRP A C 1
ATOM 1398 O O . TRP A 1 183 ? -14.960 -11.655 11.948 1.00 90.81 183 TRP A O 1
ATOM 1408 N N . ARG A 1 184 ? -16.028 -10.199 10.628 1.00 91.00 184 ARG A N 1
ATOM 1409 C CA . ARG A 1 184 ? -16.458 -11.219 9.659 1.00 91.00 184 ARG A CA 1
ATOM 1410 C C . ARG A 1 184 ? -15.282 -11.858 8.923 1.00 91.00 184 ARG A C 1
ATOM 1412 O O . ARG A 1 184 ? -15.277 -13.071 8.737 1.00 91.00 184 ARG A O 1
ATOM 1419 N N . HIS A 1 185 ? -14.268 -11.071 8.564 1.00 90.44 185 HIS A N 1
ATOM 1420 C C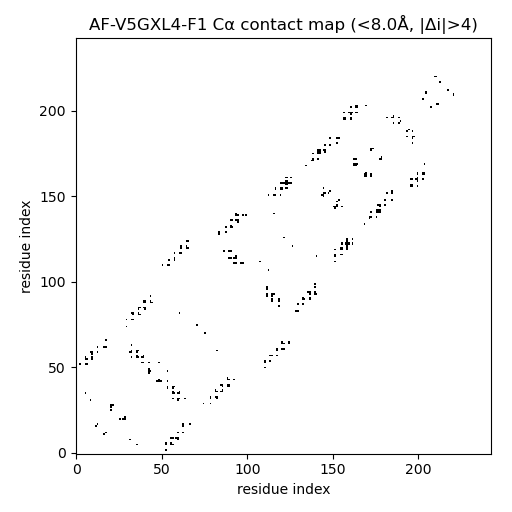A . HIS A 1 185 ? -13.029 -11.582 7.986 1.00 90.44 185 HIS A CA 1
ATOM 1421 C C . HIS A 1 185 ? -12.314 -12.531 8.955 1.00 90.44 185 HIS A C 1
ATOM 1423 O O . HIS A 1 185 ? -11.955 -13.633 8.562 1.00 90.44 185 HIS A O 1
ATOM 1429 N N . LEU A 1 186 ? -12.183 -12.157 10.232 1.00 91.06 186 LEU A N 1
ATOM 1430 C CA . LEU A 1 186 ? -11.612 -13.012 11.276 1.00 91.06 186 LEU A CA 1
ATOM 1431 C C . LEU A 1 186 ? -12.343 -14.360 11.365 1.00 91.06 186 LEU A C 1
ATOM 1433 O O . LEU A 1 186 ? -11.698 -15.402 11.384 1.00 91.06 186 LEU A O 1
ATOM 1437 N N . GLN A 1 187 ? -13.680 -14.342 11.375 1.00 91.44 187 GLN A N 1
ATOM 1438 C CA . GLN A 1 187 ? -14.505 -15.555 11.429 1.00 91.44 187 GLN A CA 1
ATOM 1439 C C . GLN A 1 187 ? -14.337 -16.462 10.199 1.00 91.44 187 GLN A C 1
ATOM 1441 O O . GLN A 1 187 ? -14.512 -17.674 10.311 1.00 91.44 187 GLN A O 1
ATOM 1446 N N . ALA A 1 188 ? -14.023 -15.884 9.037 1.00 90.88 188 ALA A N 1
ATOM 1447 C CA . ALA A 1 188 ? -13.802 -16.610 7.789 1.00 90.88 188 ALA A CA 1
ATOM 1448 C C . ALA A 1 188 ? -12.336 -17.046 7.579 1.00 90.88 188 ALA A C 1
ATOM 1450 O O . ALA A 1 188 ? -12.061 -17.872 6.707 1.00 90.88 188 ALA A O 1
ATOM 1451 N N . SER A 1 189 ? -11.399 -16.494 8.350 1.00 91.31 189 SER A N 1
ATOM 1452 C CA . SER A 1 189 ? -9.961 -16.725 8.205 1.00 91.31 189 SER A CA 1
ATOM 1453 C C . SER A 1 189 ? -9.490 -18.004 8.901 1.00 91.31 189 SER A C 1
ATOM 1455 O O . SER A 1 189 ? -10.082 -18.493 9.860 1.00 91.31 189 SER A O 1
ATOM 1457 N N . SER A 1 190 ? -8.373 -18.555 8.421 1.00 92.12 190 SER A N 1
ATOM 1458 C CA . SER A 1 190 ? -7.712 -19.725 9.011 1.00 92.12 190 SER A CA 1
ATOM 1459 C C . SER A 1 190 ? -6.189 -19.632 8.864 1.00 92.12 190 SER A C 1
ATOM 1461 O O . SER A 1 190 ? -5.684 -18.843 8.061 1.00 92.12 190 SER A O 1
ATOM 1463 N N . GLY A 1 191 ? -5.451 -20.414 9.659 1.00 93.31 191 GLY A N 1
ATOM 1464 C CA . GLY A 1 191 ? -3.984 -20.440 9.635 1.00 93.31 191 GLY A CA 1
ATOM 1465 C C . GLY A 1 191 ? -3.358 -19.061 9.875 1.00 93.31 191 GLY A C 1
ATOM 1466 O O . GLY A 1 191 ? -3.801 -18.319 10.748 1.00 93.31 191 GLY A O 1
ATOM 1467 N N . VAL A 1 192 ? -2.362 -18.704 9.061 1.00 89.25 192 VAL A N 1
ATOM 1468 C CA . VAL A 1 192 ? -1.601 -17.447 9.196 1.00 89.25 192 VAL A CA 1
ATOM 1469 C C . VAL A 1 192 ? -2.499 -16.209 9.096 1.00 89.25 192 VAL A C 1
ATOM 1471 O O . VAL A 1 192 ? -2.340 -15.272 9.869 1.00 89.25 192 VAL A O 1
ATOM 1474 N N . ALA A 1 193 ? -3.497 -16.211 8.206 1.00 88.31 193 ALA A N 1
ATOM 1475 C CA . ALA A 1 193 ? -4.418 -15.080 8.069 1.00 88.31 193 ALA A CA 1
ATOM 1476 C C . ALA A 1 193 ? -5.251 -14.852 9.343 1.00 88.31 193 ALA A C 1
ATOM 1478 O O . ALA A 1 193 ? -5.516 -13.710 9.719 1.00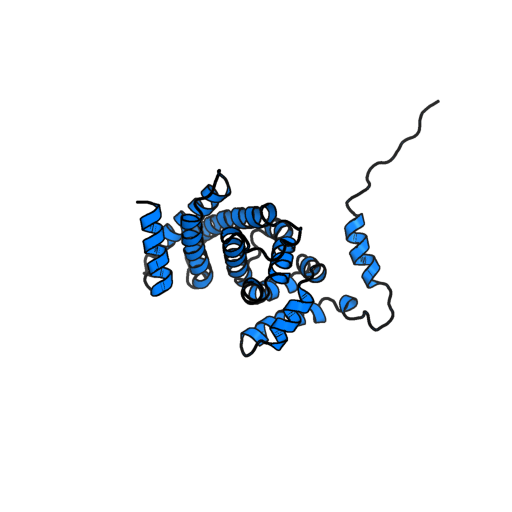 88.31 193 ALA A O 1
ATOM 1479 N N . LEU A 1 194 ? -5.633 -15.937 10.031 1.00 92.38 194 LEU A N 1
ATOM 1480 C CA . LEU A 1 194 ? -6.318 -15.858 11.321 1.00 92.38 194 LEU A CA 1
ATOM 1481 C C . LEU A 1 194 ? -5.387 -15.299 12.401 1.00 92.38 194 LEU A C 1
ATOM 1483 O O . LEU A 1 194 ? -5.805 -14.430 13.157 1.00 92.38 194 LEU A O 1
ATOM 1487 N N . GLU A 1 195 ? -4.132 -15.749 12.453 1.00 93.00 195 GLU A N 1
ATOM 1488 C CA . GLU A 1 195 ? -3.135 -15.229 13.398 1.00 93.00 195 GLU A CA 1
ATOM 1489 C C . GLU A 1 195 ? -2.920 -13.719 13.221 1.00 93.00 195 GLU A C 1
ATOM 1491 O O . GLU A 1 195 ? -2.971 -12.969 14.199 1.00 93.00 195 GLU A O 1
ATOM 1496 N N . THR A 1 196 ? -2.769 -13.250 11.979 1.00 92.06 196 THR A N 1
ATOM 1497 C CA . THR A 1 196 ? -2.619 -11.819 11.678 1.00 92.06 196 THR A CA 1
ATOM 1498 C C . THR A 1 196 ? -3.864 -11.021 12.067 1.00 92.06 196 THR A C 1
ATOM 1500 O O . THR A 1 196 ? -3.755 -9.995 12.738 1.00 92.06 196 THR A O 1
ATOM 1503 N N . ALA A 1 197 ? -5.060 -11.498 11.707 1.00 91.69 197 ALA A N 1
ATOM 1504 C CA . ALA A 1 197 ? -6.311 -10.833 12.066 1.00 91.69 197 ALA A CA 1
ATOM 1505 C C . ALA A 1 197 ? -6.529 -10.796 13.593 1.00 91.69 197 ALA A C 1
ATOM 1507 O O . ALA A 1 197 ? -6.961 -9.773 14.127 1.00 91.69 197 ALA A O 1
ATOM 1508 N N . CYS A 1 198 ? -6.168 -11.862 14.316 1.00 93.19 198 CYS A N 1
ATOM 1509 C CA . CYS A 1 198 ? -6.158 -11.886 15.780 1.00 93.19 198 CYS A CA 1
ATOM 1510 C C . CYS A 1 198 ? -5.230 -10.812 16.361 1.00 93.19 198 CYS A C 1
ATOM 1512 O O . CYS A 1 198 ? -5.610 -10.152 17.327 1.00 93.19 198 CYS A O 1
ATOM 1514 N N . GLY A 1 199 ? -4.050 -10.595 15.769 1.00 93.00 199 GLY A N 1
ATOM 1515 C CA . GLY A 1 199 ? -3.119 -9.538 16.178 1.00 93.00 199 GLY A CA 1
ATOM 1516 C C . GLY A 1 199 ? -3.745 -8.140 16.138 1.00 93.00 199 GLY A C 1
ATOM 1517 O O . GLY A 1 199 ? -3.612 -7.375 17.094 1.00 93.00 199 GLY A O 1
ATOM 1518 N N . VAL A 1 200 ? -4.527 -7.839 15.092 1.00 93.25 200 VAL A N 1
ATOM 1519 C CA . VAL A 1 200 ? -5.268 -6.570 14.976 1.00 93.25 200 VAL A CA 1
ATOM 1520 C C . VAL A 1 200 ? -6.221 -6.377 16.158 1.00 93.25 200 VAL A C 1
ATOM 1522 O O . VAL A 1 200 ? -6.221 -5.314 16.782 1.00 93.25 200 VAL A O 1
ATOM 1525 N N . PHE A 1 201 ? -7.019 -7.399 16.484 1.00 90.88 201 PHE A N 1
ATOM 1526 C CA . PHE A 1 201 ? -7.975 -7.339 17.592 1.00 90.88 201 PHE A CA 1
ATOM 1527 C C . PHE A 1 201 ? -7.296 -7.319 18.957 1.00 90.88 201 PHE A C 1
ATOM 1529 O O . PHE A 1 201 ? -7.777 -6.628 19.851 1.00 90.88 201 PHE A O 1
ATOM 1536 N N . LEU A 1 202 ? -6.176 -8.024 19.125 1.00 90.56 202 LEU A N 1
ATOM 1537 C CA . LEU A 1 202 ? -5.415 -8.006 20.369 1.00 90.56 202 LEU A CA 1
ATOM 1538 C C . LEU A 1 202 ? -4.922 -6.591 20.677 1.00 90.56 202 LEU A C 1
ATOM 1540 O O . LEU A 1 202 ? -5.107 -6.121 21.795 1.00 90.56 202 LEU A O 1
ATOM 1544 N N . ASN A 1 203 ? -4.388 -5.882 19.680 1.00 90.81 203 ASN A N 1
ATOM 1545 C CA . ASN A 1 203 ? -3.990 -4.485 19.840 1.00 90.81 203 ASN A CA 1
ATOM 1546 C C . ASN A 1 203 ? -5.169 -3.598 20.255 1.00 90.81 203 ASN A C 1
ATOM 1548 O O . ASN A 1 203 ? -5.023 -2.773 21.149 1.00 90.81 203 ASN A O 1
ATOM 1552 N N . VAL A 1 204 ? -6.346 -3.781 19.651 1.00 86.25 204 VAL A N 1
ATOM 1553 C CA . VAL A 1 204 ? -7.545 -3.008 20.014 1.00 86.25 204 VAL A CA 1
ATOM 1554 C C . VAL A 1 204 ? -7.994 -3.323 21.443 1.00 86.25 204 VAL A C 1
ATOM 1556 O O . VAL A 1 204 ? -8.132 -2.416 22.254 1.00 86.25 204 VAL A O 1
ATOM 1559 N N . VAL A 1 205 ? -8.181 -4.598 21.780 1.00 84.69 205 VAL A N 1
ATOM 1560 C CA . VAL A 1 205 ? -8.735 -5.023 23.075 1.00 84.69 205 VAL A CA 1
ATOM 1561 C C . VAL A 1 205 ? -7.782 -4.713 24.229 1.00 84.69 205 VAL A C 1
ATOM 1563 O O . VAL A 1 205 ? -8.215 -4.285 25.297 1.00 84.69 205 VAL A O 1
ATOM 1566 N N . VAL A 1 206 ? -6.478 -4.923 24.033 1.00 82.94 206 VAL A N 1
ATOM 1567 C CA . VAL A 1 206 ? -5.476 -4.722 25.088 1.00 82.94 206 VAL A CA 1
ATOM 1568 C C . VAL A 1 206 ? -5.179 -3.243 25.301 1.00 82.94 206 VAL A C 1
ATOM 1570 O O . VAL A 1 206 ? -4.990 -2.830 26.444 1.00 82.94 206 VAL A O 1
ATOM 1573 N N . LEU A 1 207 ? -5.116 -2.448 24.229 1.00 80.00 207 LEU A N 1
ATOM 1574 C CA . LEU A 1 207 ? -4.641 -1.064 24.302 1.00 80.00 207 LEU A CA 1
ATOM 1575 C C . LEU A 1 207 ? -5.779 -0.045 24.444 1.00 80.00 207 LEU A C 1
ATOM 1577 O O . LEU A 1 207 ? -5.513 1.092 24.821 1.00 80.00 207 LEU A O 1
ATOM 1581 N N . GLU A 1 208 ? -7.029 -0.447 24.204 1.00 75.81 208 GLU A N 1
ATOM 1582 C CA . GLU A 1 208 ? -8.226 0.392 24.342 1.00 75.81 208 GLU A CA 1
ATOM 1583 C C . GLU A 1 208 ? -9.229 -0.249 25.308 1.00 75.81 208 GLU A C 1
ATOM 1585 O O . GLU A 1 208 ? -10.385 -0.519 24.972 1.00 75.81 208 GLU A O 1
ATOM 1590 N N . GLN A 1 209 ? -8.780 -0.499 26.539 1.00 64.50 209 GLN A N 1
ATOM 1591 C CA . GLN A 1 209 ? -9.622 -1.071 27.598 1.00 64.50 209 GLN A CA 1
ATOM 1592 C C . GLN A 1 209 ? -10.881 -0.214 27.836 1.00 64.50 209 GLN A C 1
ATOM 1594 O O . GLN A 1 209 ? -11.988 -0.746 27.890 1.00 64.50 209 GLN A O 1
ATOM 1599 N N . ASP A 1 210 ? -10.739 1.118 27.795 1.00 66.50 210 ASP A N 1
ATOM 1600 C CA . ASP A 1 210 ? -11.845 2.083 27.899 1.00 66.50 210 ASP A CA 1
ATOM 1601 C C . ASP A 1 210 ? -12.890 1.949 26.766 1.00 66.50 210 ASP A C 1
ATOM 1603 O O . ASP A 1 210 ? -14.061 2.283 26.955 1.00 66.50 210 ASP A O 1
ATOM 1607 N N . PHE A 1 211 ? -12.485 1.483 25.577 1.00 61.91 211 PHE A N 1
ATOM 1608 C CA . PHE A 1 211 ? -13.383 1.238 24.440 1.00 61.91 211 PHE A CA 1
ATOM 1609 C C . PHE A 1 211 ? -14.128 -0.098 24.574 1.00 61.91 211 PHE A C 1
ATOM 1611 O O . PHE A 1 211 ? -15.239 -0.245 24.069 1.00 61.91 211 PHE A O 1
ATOM 1618 N N . CYS A 1 212 ? -13.549 -1.074 25.272 1.00 58.47 212 CYS A N 1
ATOM 1619 C CA . CYS A 1 212 ? -14.174 -2.377 25.509 1.00 58.47 212 CYS A CA 1
ATOM 1620 C C . CYS A 1 212 ? -15.100 -2.372 26.741 1.00 58.47 212 CYS A C 1
ATOM 1622 O O . CYS A 1 212 ? -16.035 -3.170 26.816 1.00 58.47 212 CYS A O 1
ATOM 1624 N N . ASP A 1 213 ? -14.904 -1.431 27.668 1.00 55.38 213 ASP A N 1
ATOM 1625 C CA . ASP A 1 213 ? -15.653 -1.305 28.925 1.00 55.38 213 ASP A CA 1
ATOM 1626 C C . ASP A 1 213 ? -17.049 -0.659 28.793 1.00 55.38 213 ASP A C 1
ATOM 1628 O O . ASP A 1 213 ? -17.714 -0.364 29.789 1.00 55.38 213 ASP A O 1
ATOM 1632 N N . PHE A 1 214 ? -17.585 -0.511 27.576 1.00 48.97 214 PHE A N 1
ATOM 1633 C CA . PHE A 1 214 ? -18.950 -0.004 27.347 1.00 48.97 214 PHE A CA 1
ATOM 1634 C C . PHE A 1 214 ? -20.070 -0.856 27.990 1.00 48.97 214 PHE A C 1
ATOM 1636 O O . PHE A 1 214 ? -21.227 -0.433 28.009 1.00 48.97 214 PHE A O 1
ATOM 1643 N N . GLY A 1 215 ? -19.746 -2.020 28.565 1.00 44.38 215 GLY A N 1
ATOM 1644 C CA . GLY A 1 215 ? -20.659 -2.841 29.366 1.00 44.38 215 GLY A CA 1
ATOM 1645 C C . GLY A 1 215 ? -20.711 -2.518 30.869 1.00 44.38 215 GLY A C 1
ATOM 1646 O O . GLY A 1 215 ? -21.588 -3.040 31.554 1.00 44.38 215 GLY A O 1
ATOM 1647 N N . SER A 1 216 ? -19.821 -1.672 31.406 1.00 41.91 216 SER A N 1
ATOM 1648 C CA . SER A 1 216 ? -19.676 -1.431 32.856 1.00 41.91 216 SER A CA 1
ATOM 1649 C C . SER A 1 216 ? -19.865 0.043 33.260 1.00 41.91 216 SER A C 1
ATOM 1651 O O . SER A 1 216 ? -19.174 0.573 34.120 1.00 41.91 216 SER A O 1
ATOM 1653 N N . GLY A 1 217 ? -20.849 0.735 32.678 1.00 42.53 217 GLY A N 1
ATOM 1654 C CA . GLY A 1 217 ? -21.478 1.911 33.307 1.00 42.53 217 GLY A CA 1
ATOM 1655 C C . GLY A 1 217 ? -20.611 3.154 33.579 1.00 42.53 217 GLY A C 1
ATOM 1656 O O . GLY A 1 217 ? -21.070 4.048 34.289 1.00 42.53 217 GLY A O 1
ATOM 1657 N N . SER A 1 218 ? -19.400 3.275 33.027 1.00 40.66 218 SER A N 1
ATOM 1658 C CA . SER A 1 218 ? -18.569 4.476 33.192 1.00 40.66 218 SER A CA 1
ATOM 1659 C C . SER A 1 218 ? -18.636 5.371 31.953 1.00 40.66 218 SER A C 1
ATOM 1661 O O . SER A 1 218 ? -18.019 5.116 30.924 1.00 40.66 218 SER A O 1
ATOM 1663 N N . VAL A 1 219 ? -19.374 6.479 32.063 1.00 45.81 219 VAL A N 1
ATOM 1664 C CA . VAL A 1 219 ? -19.658 7.483 31.008 1.00 45.81 219 VAL A CA 1
ATOM 1665 C C . VAL A 1 219 ? -18.408 8.305 30.593 1.00 45.81 219 VAL A C 1
ATOM 1667 O O . VAL A 1 219 ? -18.500 9.354 29.960 1.00 45.81 219 VAL A O 1
ATOM 1670 N N . SER A 1 220 ? -17.199 7.856 30.936 1.00 47.59 220 SER A N 1
ATOM 1671 C CA . SER A 1 220 ? -15.961 8.637 30.791 1.00 47.59 220 SER A CA 1
ATOM 1672 C C . SER A 1 220 ? -15.320 8.549 29.392 1.00 47.59 220 SER A C 1
ATOM 1674 O O . SER A 1 220 ? -14.699 9.514 28.939 1.00 47.59 220 SER A O 1
ATOM 1676 N N . GLY A 1 221 ? -15.502 7.436 28.666 1.00 42.75 221 GLY A N 1
ATOM 1677 C CA . GLY A 1 221 ? -14.840 7.189 27.372 1.00 42.75 221 GLY A CA 1
ATOM 1678 C C . GLY A 1 221 ? -15.388 8.029 26.208 1.00 42.75 221 GLY A C 1
ATOM 1679 O O . GLY A 1 221 ? -14.637 8.704 25.502 1.00 42.75 221 GLY A O 1
ATOM 1680 N N . ALA A 1 222 ? -16.717 8.087 26.058 1.00 41.84 222 ALA A N 1
ATOM 1681 C CA . ALA A 1 222 ? -17.380 8.806 24.961 1.00 41.84 222 ALA A CA 1
ATOM 1682 C C . ALA A 1 222 ? -17.105 10.325 24.965 1.00 41.84 222 ALA A C 1
ATOM 1684 O O . ALA A 1 222 ? -17.061 10.971 23.917 1.00 41.84 222 ALA A O 1
ATOM 1685 N N . ALA A 1 223 ? -16.858 10.907 26.143 1.00 40.41 223 ALA A N 1
ATOM 1686 C CA . ALA A 1 223 ? -16.570 12.330 26.288 1.00 40.41 223 ALA A CA 1
ATOM 1687 C C . ALA A 1 223 ? -15.179 12.734 25.764 1.00 40.41 223 ALA A C 1
ATOM 1689 O O . ALA A 1 223 ? -14.954 13.924 25.548 1.00 40.41 223 ALA A O 1
ATOM 1690 N N . ARG A 1 224 ? -14.246 11.790 25.560 1.00 42.06 224 ARG A N 1
ATOM 1691 C CA . ARG A 1 224 ? -12.898 12.083 25.040 1.00 42.06 224 ARG A CA 1
ATOM 1692 C C . ARG A 1 224 ? -12.834 12.075 23.514 1.00 42.06 224 ARG A C 1
ATOM 1694 O O . ARG A 1 224 ? -12.306 13.031 22.950 1.00 42.06 224 ARG A O 1
ATOM 1701 N N . LEU A 1 225 ? -13.460 11.097 22.858 1.00 40.66 225 LEU A N 1
ATOM 1702 C CA . LEU A 1 225 ? -13.551 11.045 21.390 1.00 40.66 225 LEU A CA 1
ATOM 1703 C C . LEU A 1 225 ? -14.304 12.260 20.815 1.00 40.66 225 LEU A C 1
ATOM 1705 O O . LEU A 1 225 ? -13.846 12.871 19.856 1.00 40.66 225 LEU A O 1
ATOM 1709 N N . LEU A 1 226 ? -15.376 12.713 21.477 1.00 40.03 226 LEU A N 1
ATOM 1710 C CA . LEU A 1 226 ? -16.118 13.919 21.072 1.00 40.03 226 LEU A CA 1
ATOM 1711 C C . LEU A 1 226 ? -15.435 15.248 21.454 1.00 40.03 226 LEU A C 1
ATOM 1713 O O . LEU A 1 226 ? -15.815 16.302 20.943 1.00 40.03 226 LEU A O 1
ATOM 1717 N N . ARG A 1 227 ? -14.445 15.243 22.361 1.00 38.44 227 ARG A N 1
ATOM 1718 C CA . ARG A 1 227 ? -13.667 16.451 22.710 1.00 38.44 227 ARG A CA 1
ATOM 1719 C C . ARG A 1 227 ? -12.502 16.695 21.757 1.00 38.44 227 ARG A C 1
ATOM 1721 O O . ARG A 1 227 ? -12.174 17.859 21.545 1.00 38.44 227 ARG A O 1
ATOM 1728 N N . ALA A 1 228 ? -11.922 15.648 21.170 1.00 42.66 228 ALA A N 1
ATOM 1729 C CA . ALA A 1 228 ? -10.884 15.793 20.147 1.00 42.66 228 ALA A CA 1
ATOM 1730 C C . ALA A 1 228 ? -11.406 16.550 18.909 1.00 42.66 228 ALA A C 1
ATOM 1732 O O . ALA A 1 228 ? -10.708 17.406 18.372 1.00 42.66 228 ALA A O 1
ATOM 1733 N N . ASP A 1 229 ? -12.676 16.343 18.553 1.00 39.41 229 ASP A N 1
ATOM 1734 C CA . ASP A 1 229 ? -13.328 16.987 17.404 1.00 39.41 229 ASP A CA 1
ATOM 1735 C C . ASP A 1 229 ? -13.670 18.478 17.640 1.00 39.41 229 ASP A C 1
ATOM 1737 O O . ASP A 1 229 ? -13.823 19.270 16.713 1.00 39.41 229 ASP A O 1
ATOM 1741 N N . ARG A 1 230 ? -13.728 18.924 18.906 1.00 39.69 230 ARG A N 1
ATOM 1742 C CA . ARG A 1 230 ? -13.992 20.335 19.263 1.00 39.69 230 ARG A CA 1
ATOM 1743 C C . ARG A 1 230 ? -12.730 21.182 19.452 1.00 39.69 230 ARG A C 1
ATOM 1745 O O . ARG A 1 230 ? -12.843 22.377 19.713 1.00 39.69 230 ARG A O 1
ATOM 1752 N N . GLY A 1 231 ? -11.540 20.598 19.305 1.00 36.59 231 GLY A N 1
ATOM 1753 C CA . GLY A 1 231 ? -10.262 21.298 19.475 1.00 36.59 231 GLY A CA 1
ATOM 1754 C C . GLY A 1 231 ? -9.853 22.210 18.311 1.00 36.59 231 GLY A C 1
ATOM 1755 O O . GLY A 1 231 ? -8.913 22.984 18.468 1.00 36.59 231 GLY A O 1
ATOM 1756 N N . PHE A 1 232 ? -10.543 22.156 17.164 1.00 35.47 232 PHE A N 1
ATOM 1757 C CA . PHE A 1 232 ? -10.139 22.888 15.952 1.00 35.47 232 PHE A CA 1
ATOM 1758 C C . PHE A 1 232 ? -11.050 24.070 15.570 1.00 35.47 232 PHE A C 1
ATOM 1760 O O . PHE A 1 232 ? -10.751 24.809 14.634 1.00 35.47 232 PHE A O 1
ATOM 1767 N N . ALA A 1 233 ? -12.135 24.317 16.311 1.00 37.84 233 ALA A N 1
ATOM 1768 C CA . ALA A 1 233 ? -13.058 25.418 16.035 1.00 37.84 233 ALA A CA 1
ATOM 1769 C C . ALA A 1 233 ? -13.246 26.319 17.264 1.00 37.84 233 ALA A C 1
ATOM 1771 O O . ALA A 1 233 ? -14.104 26.062 18.105 1.00 37.84 233 ALA A O 1
ATOM 1772 N N . GLY A 1 234 ? -12.480 27.417 17.348 1.00 31.98 234 GLY A N 1
ATOM 1773 C CA . GLY A 1 234 ? -12.868 28.540 18.211 1.00 31.98 234 GLY A CA 1
ATOM 1774 C C . GLY A 1 234 ? -11.755 29.374 18.840 1.00 31.98 234 GLY A C 1
ATOM 1775 O O . GLY A 1 234 ? -11.717 29.498 20.058 1.00 31.98 234 GLY A O 1
ATOM 1776 N N . SER A 1 235 ? -10.925 30.054 18.045 1.00 33.44 235 SER A N 1
ATOM 1777 C CA . SER A 1 235 ? -10.242 31.275 18.502 1.00 33.44 235 SER A CA 1
ATOM 1778 C C . SER A 1 235 ? -10.789 32.496 17.752 1.00 33.44 235 SER A C 1
ATOM 1780 O O . SER A 1 235 ? -10.162 33.035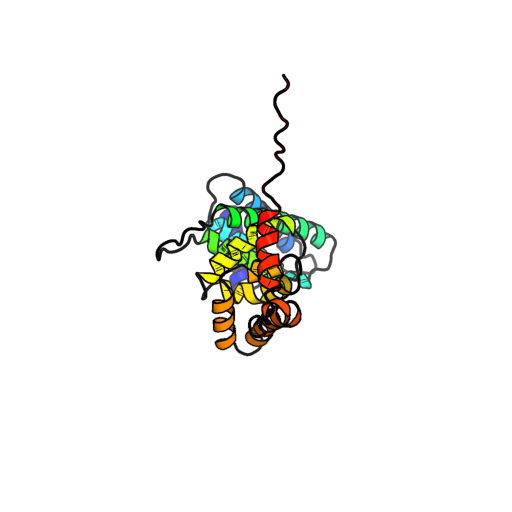 16.841 1.00 33.44 235 SER A O 1
ATOM 1782 N N . ARG A 1 236 ? -11.990 32.943 18.127 1.00 33.75 236 ARG A N 1
ATOM 1783 C CA . ARG A 1 236 ? -12.452 34.316 17.874 1.00 33.75 236 ARG A CA 1
ATOM 1784 C C . ARG A 1 236 ? -13.062 34.864 19.155 1.00 33.75 236 ARG A C 1
ATOM 1786 O O . ARG A 1 236 ? -14.200 34.564 19.492 1.00 33.75 236 ARG A O 1
ATOM 1793 N N . SER A 1 237 ? -12.269 35.662 19.860 1.00 33.41 237 SER A N 1
ATOM 1794 C CA . SER A 1 237 ? -12.742 36.528 20.937 1.00 33.41 237 SER A CA 1
ATOM 1795 C C . SER A 1 237 ? -13.416 37.761 20.318 1.00 33.41 237 SER A C 1
ATOM 1797 O O . SER A 1 237 ? -12.788 38.397 19.468 1.00 33.41 237 SER A O 1
ATOM 1799 N N . PRO A 1 238 ? -14.645 38.146 20.705 1.00 35.28 238 PRO A N 1
ATOM 1800 C CA . PRO A 1 238 ? -15.196 39.449 20.364 1.00 35.28 238 PRO A CA 1
ATOM 1801 C C . PRO A 1 238 ? -14.843 40.451 21.473 1.00 35.28 238 PRO A C 1
ATOM 1803 O O . PRO A 1 238 ? -15.333 40.349 22.598 1.00 35.28 238 PRO A O 1
ATOM 1806 N N . ALA A 1 239 ? -13.989 41.430 21.169 1.00 37.31 239 ALA A N 1
ATOM 1807 C CA . ALA A 1 239 ? -13.773 42.585 22.038 1.00 37.31 239 ALA A CA 1
ATOM 1808 C C . ALA A 1 239 ? -14.801 43.687 21.716 1.00 37.31 239 ALA A C 1
ATOM 1810 O O . ALA A 1 239 ? -15.081 43.981 20.556 1.00 37.31 239 ALA A O 1
ATOM 1811 N N . ARG A 1 240 ? -15.385 44.231 22.788 1.00 35.69 240 ARG A N 1
ATOM 1812 C CA . ARG A 1 240 ? -16.509 45.180 22.871 1.00 35.69 240 ARG A CA 1
ATOM 1813 C C . ARG A 1 240 ? -16.310 46.507 22.113 1.00 35.69 240 ARG A C 1
ATOM 1815 O O . ARG A 1 240 ? -15.172 46.944 21.957 1.00 35.69 240 ARG A O 1
ATOM 1822 N N . PRO A 1 241 ? -17.410 47.204 21.758 1.00 38.97 241 PRO A N 1
ATOM 1823 C CA . PRO A 1 241 ? -17.358 48.566 21.237 1.00 38.97 241 PRO A CA 1
ATOM 1824 C C . PRO A 1 241 ? -17.002 49.559 22.353 1.00 38.97 241 PRO A C 1
ATOM 1826 O O . PRO A 1 241 ? -17.515 49.456 23.470 1.00 38.97 241 PRO A O 1
ATOM 1829 N N . GLN A 1 242 ? -16.117 50.506 22.044 1.00 45.75 242 GLN A N 1
ATOM 1830 C CA . GLN A 1 242 ? -15.814 51.649 22.900 1.00 45.75 242 GLN A CA 1
ATOM 1831 C C . GLN A 1 242 ? -16.820 52.769 22.618 1.00 45.75 242 GLN A C 1
ATOM 1833 O O . GLN A 1 242 ? -17.015 53.156 21.465 1.00 45.75 242 GLN A O 1
ATOM 1838 N N . SER A 1 243 ? -17.466 53.230 23.687 1.00 47.97 243 SER A N 1
ATOM 1839 C CA . SER A 1 243 ? -18.059 54.561 23.833 1.00 47.97 243 SER A CA 1
ATOM 1840 C C . SER A 1 243 ? -16.980 55.586 24.146 1.00 47.97 243 SER A C 1
ATOM 1842 O O . SER A 1 243 ? -16.131 55.231 25.000 1.00 47.97 243 SER A O 1
#

Organism: Ixodes ricinus (NCBI:txid34613)

Mean predicted aligned error: 10.66 Å

Solvent-accessible surface area (backbone atoms only — not comparable to full-atom values): 13961 Å² total; per-residue (Å²): 108,75,62,58,50,43,49,52,51,34,52,43,40,76,72,66,45,62,70,86,42,69,46,102,76,38,56,71,39,55,46,51,42,46,52,28,20,52,48,46,29,50,36,72,73,50,82,82,56,60,58,74,55,44,56,31,28,46,52,44,47,42,55,48,56,74,53,50,83,79,64,90,51,81,62,50,60,58,46,47,52,42,44,48,54,19,48,52,43,43,39,52,46,50,47,71,74,55,72,92,62,82,68,81,91,58,88,71,61,68,66,56,54,52,46,51,50,43,52,20,55,47,38,50,63,77,60,71,76,62,49,78,55,44,68,69,19,45,59,53,52,41,49,50,30,49,74,38,63,88,72,44,34,76,52,33,38,57,14,36,34,51,40,35,64,35,85,84,49,25,60,53,55,73,74,35,80,30,59,71,53,52,50,53,48,42,74,72,41,59,70,71,60,26,56,40,40,48,47,30,51,46,33,45,58,70,74,34,50,68,73,68,41,79,84,67,86,65,82,65,50,70,61,51,68,63,45,64,74,56,73,81,72,84,92,77,84,86,81,80,87,86,130

Radius of gyration: 21.14 Å; Cα contacts (8 Å, |Δi|>4): 218; chains: 1; bounding box: 49×75×60 Å

InterPro domains:
  IPR008709 Neurochondrin [PF05536] (3-175)
  IPR008709 Neurochondrin [PTHR13109] (2-213)
  IPR016024 Armadillo-type fold [SSF48371] (109-212)

Nearest PDB structures (foldseek):
  7ycj-assembly1_A  TM=4.384E-01  e=9.562E-02  Saccharomyces cerevisiae
  6kbn-assembly1_A  TM=4.519E-01  e=3.423E-01  Saccharomyces cerevisiae
  4djs-assembly1_A  TM=3.933E-01  e=1.849E-01  Homo sapiens
  8pv8-assembly1_CR  TM=3.182E-01  e=8.620E-01  Thermochaetoides thermophila DSM 1495

pLDDT: mean 78.89, std 18.72, range [31.98, 96.0]

Sequence (243 aa):
MRSDVFELLAALVSRIGTSWALTPDDEPWALAVSLAAVEVRVQLEFGKPDVALLLRCFLLLEAALEGAHDLTSKRLLQLRGRVEDALAAVLGFVRQNCPQEEAPHGERDPLVLASCRLVCSWLSQDCSSLRPQLVQALPTLLHLASQEEQSLLPLLVPGLCHVTADPELRPLVLASPILPNLWRHLQASSGVALETACGVFLNVVVLEQDFCDFGSGSVSGAARLLRADRGFAGSRSPARPQS

Secondary structure (DSSP, 8-state):
-HHHHHHHHHHHHHHH-STTT--TT-HHHHHHHHHHHHHHHHHHHSSS--HHHHHHHHHHHHHHHHTGGG--SHHHHHHHHHHHHHHHHHHHHHHHH--SS---SPPPPHHHHHHHHHHHHHHTTT--TTHHHHHHHHHHHHHHHHH-TTTTHHHHHHHHHHHHHSTTTHHHHHTSTTHHHHHHHHHH--HHHHHHHHHHHHHHHHH-HHHHGGGS--TTSHHHHHHHTTTTS-----PPPP-

Foldseek 3Di:
DVLVVLVVVLVCCVPPNCVVQPDPVSVVLLVLLLVLLVLLLDQLVDDPHPLSSVLSSLSSLLSCLVCVVVDDDPSSVVSVVSSLSSLLSLLVNLLPPQDPDPPPVDDDDVSNLSSLLSVLSNLLNLDPPPVVSCLRSVLSSLQVCQVCLPRRVLSNLSSLLNQLLDPSRVVSNVPHPNVVSLVVQLVVDDDPSVVSSVSNVCSCVVVPVVVVCPVPPDPPSVVVNVVVVVPPDDDDDDDDDDD